Protein AF-A0A7T0C4V5-F1 (afdb_monomer)

Secondary structure (DSSP, 8-state):
-HHHHHHHHHTT---------------------TTTHHHHHHHHHHHHHHHHHHHHHHHHHHHHHHHHHHHHHHHHHHHHHHHHHHHHHHHHHHHHHHHHHHHHHHHHHHHTTTTHHHHTTS---HHHHHT--TT-----------------HHHHIIIII-TT--HHHHHHHHHHHHHSSS---HHHHHHHTTSS-HHHHHHHHHHHHHHHHH----

pLDDT: mean 73.67, std 18.31, range [37.22, 97.38]

Solvent-accessible surface area (backbone atoms only — not comparable to full-atom values): 13584 Å² total; per-residue (Å²): 116,79,67,57,63,54,56,64,54,55,75,75,60,80,79,91,72,90,88,90,86,83,89,80,79,86,80,79,86,79,84,86,71,88,78,63,53,64,62,51,50,55,54,49,50,52,52,50,52,60,53,47,65,71,50,50,62,65,51,55,54,52,50,56,58,49,54,59,54,51,53,56,52,52,51,52,53,52,51,52,51,52,51,52,52,50,52,50,53,53,51,51,50,53,52,58,48,49,59,54,49,54,58,51,50,54,52,49,47,60,70,71,42,62,68,60,66,66,59,65,80,71,66,69,54,78,68,64,69,73,73,58,66,93,79,69,83,81,70,76,74,72,74,74,68,81,77,74,79,76,86,48,63,69,59,41,33,44,74,73,70,37,84,85,45,52,71,67,59,51,52,52,38,52,54,52,38,70,74,40,82,76,67,62,59,68,65,58,48,33,37,75,70,70,70,43,55,72,68,53,50,52,51,32,52,52,49,50,53,52,50,67,71,62,72,64,82,131

Foldseek 3Di:
DVVVVVVVVVVPDDDDDDDDPDDDDDDDDDDDDPPCVVVVVVVVVVVVVVVVVVVCVVVVVVVVVVVVVVVVVVVVVVVVVVVVVVVVVVVVVVVVVVVVVVVVVVVVCVVVCPVVVVVVVPCPDPVVVVPDDPPCPPCPPPPPPPPQPQDDLLVLLCPP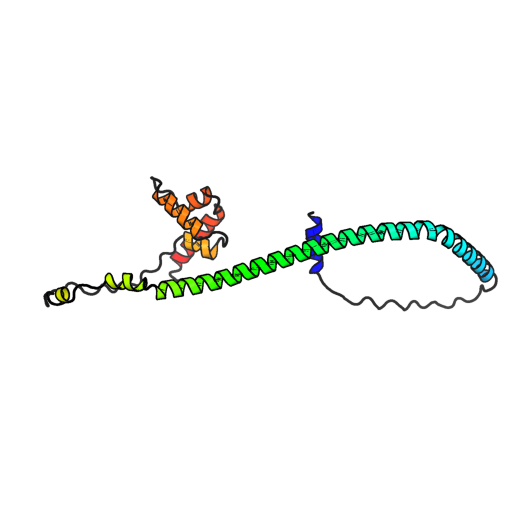QDVQQDPVLLVVLVVVQVPDPVRDDSLVSCVVVVNDDPVSSVVSVVVSVVVVVVPDGD

Mean predicted aligned error: 20.32 Å

Radius of gyration: 40.22 Å; Cα contacts (8 Å, |Δi|>4): 59; chains: 1; bounding box: 101×44×109 Å

Organism: NCBI:txid2705534

Sequence (218 aa):
MLRLAVIICSFFCFDLPSLATAAEYEMEDQGGLSGDFDKIAGSLSNWLIEKNEELEGPFAEAMKASDQKTRVFFGTIVGIFLALVLLFVVKLIVNLMGEATLLTRQKIYQWLGWDTARVKQHSVSPLQSAARDPNDKRQEKSVRKPNKKKFLVGEVLLTFVNPGIDRSHIDAALLRQQSETPRPLIGSLLIENGVAEPEEIEKSLKLQKKYRNSGKPF

Structure (mmCIF, N/CA/C/O backbone):
data_AF-A0A7T0C4V5-F1
#
_entry.id   AF-A0A7T0C4V5-F1
#
loop_
_atom_site.group_PDB
_atom_site.id
_atom_site.type_symbol
_atom_site.label_atom_id
_atom_site.label_alt_id
_atom_site.label_comp_id
_atom_site.label_asym_id
_atom_site.label_entity_id
_atom_site.label_seq_id
_atom_site.pdbx_PDB_ins_code
_atom_site.Cartn_x
_atom_site.Cartn_y
_atom_site.Cartn_z
_atom_site.occupancy
_atom_site.B_iso_or_equiv
_atom_site.auth_seq_id
_atom_site.auth_comp_id
_atom_site.auth_asym_id
_atom_site.auth_atom_id
_atom_site.pdbx_PDB_model_num
ATOM 1 N N . MET A 1 1 ? 10.953 -6.483 -23.697 1.00 47.53 1 MET A N 1
ATOM 2 C CA . MET A 1 1 ? 10.509 -5.555 -22.632 1.00 47.53 1 MET A CA 1
ATOM 3 C C . MET A 1 1 ? 11.210 -5.765 -21.286 1.00 47.53 1 MET A C 1
ATOM 5 O O . MET A 1 1 ? 11.511 -4.760 -20.664 1.00 47.53 1 MET A O 1
ATOM 9 N N . LEU A 1 2 ? 11.618 -6.980 -20.877 1.00 39.19 2 LEU A N 1
ATOM 10 C CA . LEU A 1 2 ? 12.477 -7.157 -19.680 1.00 39.19 2 LEU A CA 1
ATOM 11 C C . LEU A 1 2 ? 13.874 -6.497 -19.778 1.00 39.19 2 LEU A C 1
ATOM 13 O O . LEU A 1 2 ? 14.467 -6.159 -18.763 1.00 39.19 2 LEU A O 1
ATOM 17 N N . ARG A 1 3 ? 14.391 -6.250 -20.991 1.00 38.31 3 ARG A N 1
ATOM 18 C CA . ARG A 1 3 ? 15.668 -5.539 -21.199 1.00 38.31 3 ARG A CA 1
ATOM 19 C C . ARG A 1 3 ? 15.595 -4.025 -20.947 1.00 38.31 3 ARG A C 1
ATOM 21 O O . ARG A 1 3 ? 16.632 -3.413 -20.736 1.00 38.31 3 ARG A O 1
ATOM 28 N N . LEU A 1 4 ? 14.398 -3.424 -20.915 1.00 45.19 4 LEU A N 1
ATOM 29 C CA . LEU A 1 4 ? 14.254 -1.990 -20.620 1.00 45.19 4 LEU A CA 1
ATOM 30 C C . LEU A 1 4 ? 14.447 -1.695 -19.121 1.00 45.19 4 LEU A C 1
ATOM 32 O O . LEU A 1 4 ? 14.961 -0.641 -18.765 1.00 45.19 4 LEU A O 1
ATOM 36 N N . ALA A 1 5 ? 14.124 -2.664 -18.255 1.00 46.47 5 ALA A N 1
ATOM 37 C CA . ALA A 1 5 ? 14.413 -2.597 -16.823 1.00 46.47 5 ALA A CA 1
ATOM 38 C C . ALA A 1 5 ? 15.925 -2.666 -16.517 1.00 46.47 5 ALA A C 1
ATOM 40 O O . ALA A 1 5 ? 16.368 -2.111 -15.520 1.00 46.47 5 ALA A O 1
ATOM 41 N N . VAL A 1 6 ? 16.735 -3.265 -17.404 1.00 50.41 6 VAL A N 1
ATOM 42 C CA . VAL A 1 6 ? 18.206 -3.289 -17.276 1.00 50.41 6 VAL A CA 1
ATOM 43 C C . VAL A 1 6 ? 18.823 -1.932 -17.639 1.00 50.41 6 VAL A C 1
ATOM 45 O O . VAL A 1 6 ? 19.784 -1.524 -17.004 1.00 50.41 6 VAL A O 1
ATOM 48 N N . ILE A 1 7 ? 18.233 -1.190 -18.583 1.00 53.12 7 ILE A N 1
ATOM 49 C CA . ILE A 1 7 ? 18.738 0.126 -19.026 1.00 53.12 7 ILE A CA 1
ATOM 50 C C . ILE A 1 7 ? 18.472 1.225 -17.986 1.00 53.12 7 ILE A C 1
ATOM 52 O O . ILE A 1 7 ? 19.300 2.111 -17.793 1.00 53.12 7 ILE A O 1
ATOM 56 N N . ILE A 1 8 ? 17.348 1.158 -17.267 1.00 51.56 8 ILE A N 1
ATOM 57 C CA . ILE A 1 8 ? 17.069 2.091 -16.161 1.00 51.56 8 ILE A CA 1
ATOM 58 C C . ILE A 1 8 ? 17.983 1.789 -14.958 1.00 51.56 8 ILE A C 1
ATOM 60 O O . ILE A 1 8 ? 18.332 2.694 -14.206 1.00 51.56 8 ILE A O 1
ATOM 64 N N . CYS A 1 9 ? 18.458 0.545 -14.827 1.00 41.19 9 CYS A N 1
ATOM 65 C CA . CYS A 1 9 ? 19.433 0.159 -13.809 1.00 41.19 9 CYS A CA 1
ATOM 66 C C . CYS A 1 9 ? 20.864 0.651 -14.126 1.00 41.19 9 CYS A C 1
ATOM 68 O O . CYS A 1 9 ? 21.613 0.939 -13.197 1.00 41.19 9 CYS A O 1
ATOM 70 N N . SER A 1 10 ? 21.234 0.838 -15.403 1.00 44.06 10 SER A N 1
ATOM 71 C CA . SER A 1 10 ? 22.520 1.446 -15.806 1.00 44.06 10 SER A CA 1
ATOM 72 C C . SER A 1 10 ? 22.585 2.963 -15.609 1.00 44.06 10 SER A C 1
ATOM 74 O O . SER A 1 10 ? 23.674 3.525 -15.611 1.00 44.06 10 SER A O 1
ATOM 76 N N . PHE A 1 11 ? 21.449 3.637 -15.407 1.00 49.28 11 PHE A N 1
ATOM 77 C CA . PHE A 1 11 ? 21.416 5.070 -15.083 1.00 49.28 11 PHE A CA 1
ATOM 78 C C . PHE A 1 11 ? 21.877 5.379 -13.646 1.00 49.28 11 PHE A C 1
ATOM 80 O O . PHE A 1 11 ? 22.038 6.546 -13.300 1.00 49.28 11 PHE A O 1
ATOM 87 N N . PHE A 1 12 ? 22.095 4.352 -12.815 1.00 46.38 12 PHE A N 1
ATOM 88 C CA . PHE A 1 12 ? 22.426 4.483 -11.391 1.00 46.38 12 PHE A CA 1
ATOM 89 C C . PHE A 1 12 ? 23.736 3.793 -10.962 1.00 46.38 12 PHE A C 1
ATOM 91 O O . PHE A 1 12 ? 24.033 3.746 -9.770 1.00 46.38 12 PHE A O 1
ATOM 98 N N . CYS A 1 13 ? 24.554 3.312 -11.904 1.00 40.88 13 CYS A N 1
ATOM 99 C CA . CYS A 1 13 ? 25.897 2.797 -11.626 1.00 40.88 13 CYS A CA 1
ATOM 100 C C . CYS A 1 13 ? 26.923 3.631 -12.413 1.00 40.88 13 CYS A C 1
ATOM 102 O O . CYS A 1 13 ? 26.935 3.601 -13.634 1.00 40.88 13 CYS A O 1
ATOM 104 N N . PHE A 1 14 ? 27.643 4.540 -11.764 1.00 39.00 14 PHE A N 1
ATOM 105 C CA . PHE A 1 14 ? 28.903 4.278 -11.056 1.00 39.00 14 PHE A CA 1
ATOM 106 C C . PHE A 1 14 ? 30.101 4.642 -11.948 1.00 39.00 14 PHE A C 1
ATOM 108 O O . PHE A 1 14 ? 30.335 4.019 -12.977 1.00 39.00 14 PHE A O 1
ATOM 115 N N . ASP A 1 15 ? 30.826 5.660 -11.490 1.00 37.22 15 ASP A N 1
ATOM 116 C CA . ASP A 1 15 ? 32.235 5.947 -11.736 1.00 37.22 15 ASP A CA 1
ATOM 117 C C . ASP A 1 15 ? 32.708 6.219 -13.172 1.00 37.22 15 ASP A C 1
ATOM 119 O O . ASP A 1 15 ? 33.009 5.333 -13.966 1.00 37.22 15 ASP A O 1
ATOM 123 N N . LEU A 1 16 ? 32.956 7.509 -13.423 1.00 51.25 16 LEU A N 1
ATOM 124 C CA . LEU A 1 16 ? 34.197 7.911 -14.076 1.00 51.25 16 LEU A CA 1
ATOM 125 C C . LEU A 1 16 ? 35.370 7.571 -13.138 1.00 51.25 16 LEU A C 1
ATOM 127 O O . LEU A 1 16 ? 35.514 8.219 -12.099 1.00 51.25 16 LEU A O 1
ATOM 131 N N . PRO A 1 17 ? 36.297 6.706 -13.569 1.00 39.81 17 PRO A N 1
ATOM 132 C CA . PRO A 1 17 ? 37.698 6.940 -13.298 1.00 39.81 17 PRO A CA 1
ATOM 133 C C . PRO A 1 17 ? 38.456 7.031 -14.626 1.00 39.81 17 PRO A C 1
ATOM 135 O O . PRO A 1 17 ? 38.489 6.096 -15.418 1.00 39.81 17 PRO A O 1
ATOM 138 N N . SER A 1 18 ? 39.075 8.193 -14.845 1.00 51.03 18 SER A N 1
ATOM 139 C CA . SER A 1 18 ? 40.469 8.292 -15.290 1.00 51.03 18 SER A CA 1
ATOM 140 C C . SER A 1 18 ? 40.930 7.238 -16.313 1.00 51.03 18 SER A C 1
ATOM 142 O O . SER A 1 18 ? 41.580 6.258 -15.951 1.00 51.03 18 SER A O 1
ATOM 144 N N . LEU A 1 19 ? 40.690 7.485 -17.602 1.00 40.38 19 LEU A N 1
ATOM 145 C CA . LEU A 1 19 ? 41.405 6.804 -18.685 1.00 40.38 19 LEU A CA 1
ATOM 146 C C . LEU A 1 19 ? 41.917 7.842 -19.694 1.00 40.38 19 LEU A C 1
ATOM 148 O O . LEU A 1 19 ? 41.393 8.003 -20.791 1.00 40.38 19 LEU A O 1
ATOM 152 N N . ALA A 1 20 ? 42.926 8.599 -19.273 1.00 39.28 20 ALA A N 1
ATOM 153 C CA . ALA A 1 20 ? 43.730 9.454 -20.142 1.00 39.28 20 ALA A CA 1
ATOM 154 C C . ALA A 1 20 ? 45.196 9.401 -19.681 1.00 39.28 20 ALA A C 1
ATOM 156 O O . ALA A 1 20 ? 45.797 10.406 -19.324 1.00 39.28 20 ALA A O 1
ATOM 157 N N . THR A 1 21 ? 45.748 8.190 -19.652 1.00 49.31 21 THR A N 1
ATOM 158 C CA . THR A 1 21 ? 47.181 7.916 -19.475 1.00 49.31 21 THR A CA 1
ATOM 159 C C . THR A 1 21 ? 47.520 6.677 -20.297 1.00 49.31 21 THR A C 1
ATOM 161 O O . THR A 1 21 ? 47.555 5.563 -19.791 1.00 49.31 21 THR A O 1
ATOM 164 N N . ALA A 1 22 ? 47.680 6.875 -21.604 1.00 43.03 22 ALA A N 1
ATOM 165 C CA . ALA A 1 22 ? 48.337 5.939 -22.517 1.00 43.03 22 ALA A CA 1
ATOM 166 C C . ALA A 1 22 ? 48.686 6.686 -23.815 1.00 43.03 22 ALA A C 1
ATOM 168 O O . ALA A 1 22 ? 48.131 6.430 -24.878 1.00 43.03 22 ALA A O 1
ATOM 169 N N . ALA A 1 23 ? 49.564 7.678 -23.695 1.00 43.94 23 ALA A N 1
ATOM 170 C CA . ALA A 1 23 ? 50.234 8.313 -24.823 1.00 43.94 23 ALA A CA 1
ATOM 171 C C . ALA A 1 23 ? 51.724 8.410 -24.488 1.00 43.94 23 ALA A C 1
ATOM 173 O O . ALA A 1 23 ? 52.263 9.490 -24.307 1.00 43.94 23 ALA A O 1
ATOM 174 N N . GLU A 1 24 ? 52.356 7.253 -24.334 1.00 47.84 24 GLU A N 1
ATOM 175 C CA . GLU A 1 24 ? 53.808 7.103 -24.335 1.00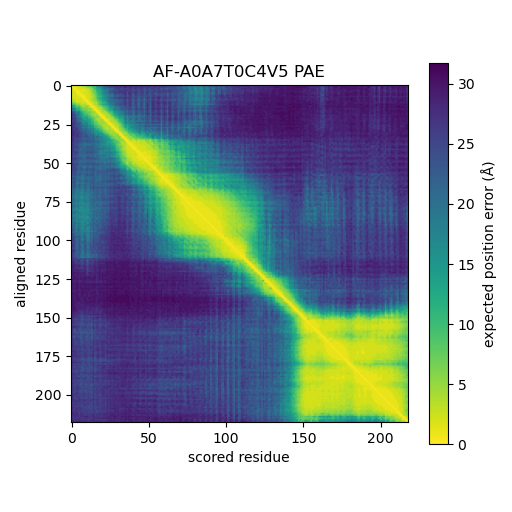 47.84 24 GLU A CA 1
ATOM 176 C C . GLU A 1 24 ? 54.078 5.701 -24.879 1.00 47.84 24 GLU A C 1
ATOM 178 O O . GLU A 1 24 ? 54.042 4.701 -24.168 1.00 47.84 24 GLU A O 1
ATOM 183 N N . TYR A 1 25 ? 54.216 5.625 -26.199 1.00 42.28 25 TYR A N 1
ATOM 184 C CA . TYR A 1 25 ? 54.902 4.516 -26.838 1.00 42.28 25 TYR A CA 1
ATOM 185 C C . TYR A 1 25 ? 56.058 5.150 -27.595 1.00 42.28 25 TYR A C 1
ATOM 187 O O . TYR A 1 25 ? 55.862 5.796 -28.626 1.00 42.28 25 TYR A O 1
ATOM 195 N N . GLU A 1 26 ? 57.241 5.052 -26.994 1.00 47.53 26 GLU A N 1
ATOM 196 C CA . GLU A 1 26 ? 58.509 5.384 -27.623 1.00 47.53 26 GLU A CA 1
ATOM 197 C C . GLU A 1 26 ? 58.631 4.567 -28.914 1.00 47.53 26 GLU A C 1
ATOM 199 O O . GLU A 1 26 ? 58.640 3.335 -28.895 1.00 47.53 26 GLU A O 1
ATOM 204 N N . MET A 1 27 ? 58.686 5.257 -30.053 1.00 46.72 27 MET A N 1
ATOM 205 C CA . MET A 1 27 ? 59.234 4.666 -31.265 1.00 46.72 27 MET A CA 1
ATOM 206 C C . MET A 1 27 ? 60.747 4.810 -31.192 1.00 46.72 27 MET A C 1
ATOM 208 O O . MET A 1 27 ? 61.287 5.896 -31.402 1.00 46.72 27 MET A O 1
ATOM 212 N N . GLU A 1 28 ? 61.410 3.700 -30.873 1.00 48.88 28 GLU A N 1
ATOM 213 C CA . GLU A 1 28 ? 62.837 3.540 -31.105 1.00 48.88 28 GLU A CA 1
ATOM 214 C C . GLU A 1 28 ? 63.132 3.651 -32.604 1.00 48.88 28 GLU A C 1
ATOM 216 O O . GLU A 1 28 ? 62.571 2.953 -33.453 1.00 48.88 28 GLU A O 1
ATOM 221 N N . ASP A 1 29 ? 64.040 4.573 -32.884 1.00 53.09 29 ASP A N 1
ATOM 222 C CA . ASP A 1 29 ? 64.615 4.912 -34.170 1.00 53.09 29 ASP A CA 1
ATOM 223 C C . ASP A 1 29 ? 65.456 3.732 -34.695 1.00 53.09 29 ASP A C 1
ATOM 225 O O . ASP A 1 29 ? 66.618 3.553 -34.324 1.00 53.09 29 ASP A O 1
ATOM 229 N N . GLN A 1 30 ? 64.869 2.885 -35.548 1.00 45.91 30 GLN A N 1
ATOM 230 C CA . GLN A 1 30 ? 65.639 1.977 -36.401 1.00 45.91 30 GLN A CA 1
ATOM 231 C C . GLN A 1 30 ? 65.768 2.583 -37.792 1.00 45.91 30 GLN A C 1
ATOM 233 O O . GLN A 1 30 ? 64.942 2.391 -38.686 1.00 45.91 30 GLN A O 1
ATOM 238 N N . GLY A 1 31 ? 66.853 3.337 -37.948 1.00 55.94 31 GLY A N 1
ATOM 239 C CA . GLY A 1 31 ? 67.307 3.846 -39.224 1.00 55.94 31 GLY A CA 1
ATOM 240 C C . GLY A 1 31 ? 67.633 2.734 -40.223 1.00 55.94 31 GLY A C 1
ATOM 241 O O . GLY A 1 31 ? 68.172 1.682 -39.882 1.00 55.94 31 GLY A O 1
ATOM 242 N N . GLY A 1 32 ? 67.379 3.046 -41.494 1.00 57.59 32 GLY A N 1
ATOM 243 C CA . GLY A 1 32 ? 68.088 2.425 -42.610 1.00 57.59 32 GLY A CA 1
ATOM 244 C C . GLY A 1 32 ? 67.254 1.554 -43.541 1.00 57.59 32 GLY A C 1
ATOM 245 O O . GLY A 1 32 ? 67.614 0.407 -43.751 1.00 57.59 32 GLY A O 1
ATOM 246 N N . LEU A 1 33 ? 66.208 2.104 -44.170 1.00 55.50 33 LEU A N 1
ATOM 247 C CA . LEU A 1 33 ? 65.647 1.578 -45.430 1.00 55.50 33 LEU A CA 1
ATOM 248 C C . LEU A 1 33 ? 64.885 2.685 -46.194 1.00 55.50 33 LEU A C 1
ATOM 250 O O . LEU A 1 33 ? 63.704 2.584 -46.500 1.00 55.50 33 LEU A O 1
ATOM 254 N N . SER A 1 34 ? 65.588 3.782 -46.494 1.00 55.59 34 SER A N 1
ATOM 255 C CA . SER A 1 34 ? 65.033 5.018 -47.088 1.00 55.59 34 SER A CA 1
ATOM 256 C C . SER A 1 34 ? 64.873 4.998 -48.623 1.00 55.59 34 SER A C 1
ATOM 258 O O . SER A 1 34 ? 64.591 6.033 -49.215 1.00 55.59 34 SER A O 1
ATOM 260 N N . GLY A 1 35 ? 65.101 3.870 -49.302 1.00 57.00 35 GLY A N 1
ATOM 261 C CA . GLY A 1 35 ? 65.134 3.841 -50.775 1.00 57.00 35 GLY A CA 1
ATOM 262 C C . GLY A 1 35 ? 63.827 3.414 -51.445 1.00 57.00 35 GLY A C 1
ATOM 263 O O . GLY A 1 35 ? 63.397 4.027 -52.419 1.00 57.00 35 GLY A O 1
ATOM 264 N N . ASP A 1 36 ? 63.190 2.366 -50.915 1.00 59.28 36 ASP A N 1
ATOM 265 C CA . ASP A 1 36 ? 62.070 1.692 -51.591 1.00 59.28 36 ASP A CA 1
ATOM 266 C C . ASP A 1 36 ? 60.704 1.946 -50.934 1.00 59.28 36 ASP A C 1
ATOM 268 O O . ASP A 1 36 ? 59.664 1.719 -51.559 1.00 59.28 36 ASP A O 1
ATOM 272 N N . PHE A 1 37 ? 60.680 2.484 -49.709 1.00 58.47 37 PHE A N 1
ATOM 273 C CA . PHE A 1 37 ? 59.435 2.801 -49.005 1.00 58.47 37 PHE A CA 1
ATOM 274 C C . PHE A 1 37 ? 58.640 3.925 -49.676 1.00 58.47 37 PHE A C 1
ATOM 276 O O . PHE A 1 37 ? 57.419 3.827 -49.730 1.00 58.47 37 PHE A O 1
ATOM 283 N N . ASP A 1 38 ? 59.290 4.927 -50.274 1.00 63.97 38 ASP A N 1
ATOM 284 C CA . ASP A 1 38 ? 58.585 6.053 -50.908 1.00 63.97 38 ASP A CA 1
ATOM 285 C C . ASP A 1 38 ? 57.781 5.627 -52.146 1.00 63.97 38 ASP A C 1
ATOM 287 O O . ASP A 1 38 ? 56.680 6.125 -52.391 1.00 63.97 38 ASP A O 1
ATOM 291 N N . LYS A 1 39 ? 58.276 4.640 -52.907 1.00 68.06 39 LYS A N 1
ATOM 292 C CA . LYS A 1 39 ? 57.537 4.080 -54.052 1.00 68.06 39 LYS A CA 1
ATOM 293 C C . LYS A 1 39 ? 56.358 3.220 -53.610 1.00 68.06 39 LYS A C 1
ATOM 295 O O . LYS A 1 39 ? 55.302 3.258 -54.242 1.00 68.06 39 LYS A O 1
ATOM 300 N N . ILE A 1 40 ? 56.520 2.463 -52.526 1.00 68.00 40 ILE A N 1
ATOM 301 C CA . ILE A 1 40 ? 55.447 1.636 -51.964 1.00 68.00 40 ILE A CA 1
ATOM 302 C C . ILE A 1 40 ? 54.383 2.524 -51.302 1.00 68.00 40 ILE A C 1
ATOM 304 O O . ILE A 1 40 ? 53.194 2.305 -51.524 1.00 68.00 40 ILE A O 1
ATOM 308 N N . ALA A 1 41 ? 54.788 3.572 -50.582 1.00 70.38 41 ALA A N 1
ATOM 309 C CA . ALA A 1 41 ? 53.896 4.537 -49.945 1.00 70.38 41 ALA A CA 1
ATOM 310 C C . ALA A 1 41 ? 53.071 5.331 -50.969 1.00 70.38 41 ALA A C 1
ATOM 312 O O . ALA A 1 41 ? 51.870 5.498 -50.773 1.00 70.38 41 ALA A O 1
ATOM 313 N N . GLY A 1 42 ? 53.675 5.752 -52.088 1.00 74.69 42 GLY A N 1
ATOM 314 C CA . GLY A 1 42 ? 52.953 6.430 -53.171 1.00 74.69 42 GLY A CA 1
ATOM 315 C C . GLY A 1 42 ? 51.970 5.524 -53.925 1.00 74.69 42 GLY A C 1
ATOM 316 O O . GLY A 1 42 ? 50.901 5.966 -54.339 1.00 74.69 42 GLY A O 1
ATOM 317 N N . SER A 1 43 ? 52.300 4.238 -54.087 1.00 77.06 43 SER A N 1
ATOM 318 C CA . SER A 1 43 ? 51.388 3.265 -54.705 1.00 77.06 43 SER A CA 1
ATOM 319 C C . SER A 1 43 ? 50.212 2.924 -53.779 1.00 77.06 43 SER A C 1
ATOM 321 O O . SER A 1 43 ? 49.063 2.870 -54.215 1.00 77.06 43 SER A O 1
ATOM 323 N N . LEU A 1 44 ? 50.480 2.773 -52.476 1.00 71.88 44 LEU A N 1
ATOM 324 C CA . LEU A 1 44 ? 49.451 2.544 -51.461 1.00 71.88 44 LEU A CA 1
ATOM 325 C C . LEU A 1 44 ? 48.536 3.752 -51.271 1.00 71.88 44 LEU A C 1
ATOM 327 O O . LEU A 1 44 ? 47.337 3.549 -51.119 1.00 71.88 44 LEU A O 1
ATOM 331 N N . SER A 1 45 ? 49.054 4.983 -51.301 1.00 75.81 45 SER A N 1
ATOM 332 C CA . SER A 1 45 ? 48.218 6.179 -51.155 1.00 75.81 45 SER A CA 1
ATOM 333 C C . SER A 1 45 ? 47.246 6.335 -52.323 1.00 75.81 45 SER A C 1
ATOM 335 O O . SER A 1 45 ? 46.065 6.571 -52.087 1.00 75.81 45 SER A O 1
ATOM 337 N N . ASN A 1 46 ? 47.693 6.109 -53.562 1.00 78.44 46 ASN A N 1
ATOM 338 C CA . ASN A 1 46 ? 46.818 6.157 -54.735 1.00 78.44 46 ASN A CA 1
ATOM 339 C C . ASN A 1 46 ? 45.764 5.042 -54.714 1.00 78.44 46 ASN A C 1
ATOM 341 O O . ASN A 1 46 ? 44.596 5.309 -54.982 1.00 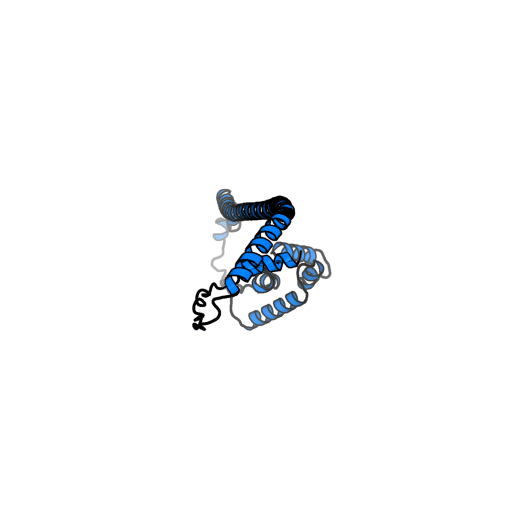78.44 46 ASN A O 1
ATOM 345 N N . TRP A 1 47 ? 46.143 3.824 -54.319 1.00 79.19 47 TRP A N 1
ATOM 346 C CA . TRP A 1 47 ? 45.194 2.718 -54.174 1.00 79.19 47 TRP A CA 1
ATOM 347 C C . TRP A 1 47 ? 44.179 2.953 -53.042 1.00 79.19 47 TRP A C 1
ATOM 349 O O . TRP A 1 47 ? 43.002 2.630 -53.192 1.00 79.19 47 TRP A O 1
ATOM 359 N N . LEU A 1 48 ? 44.599 3.557 -51.921 1.00 71.31 48 LEU A N 1
ATOM 360 C CA . LEU A 1 48 ? 43.694 3.939 -50.831 1.00 71.31 48 LEU A CA 1
ATOM 361 C C . LEU A 1 48 ? 42.728 5.057 -51.237 1.00 71.31 48 LEU A C 1
ATOM 363 O O . LEU A 1 48 ? 41.569 5.020 -50.832 1.00 71.31 48 LEU A O 1
ATOM 367 N N . ILE A 1 49 ? 43.184 6.037 -52.020 1.00 76.94 49 ILE A N 1
ATOM 368 C CA . ILE A 1 49 ? 42.330 7.121 -52.526 1.00 76.94 49 ILE A CA 1
ATOM 369 C C . ILE A 1 49 ? 41.288 6.555 -53.498 1.00 76.94 49 ILE A C 1
ATOM 371 O O . ILE A 1 49 ? 40.101 6.829 -53.337 1.00 76.94 49 ILE A O 1
ATOM 375 N N . GLU A 1 50 ? 41.707 5.692 -54.426 1.00 79.38 50 GLU A N 1
ATOM 376 C CA . GLU A 1 50 ? 40.810 5.031 -55.383 1.00 79.38 50 GLU A CA 1
ATOM 377 C C . GLU A 1 50 ? 39.769 4.146 -54.676 1.00 79.38 50 GLU A C 1
ATOM 379 O O . GLU A 1 50 ? 38.589 4.157 -55.024 1.00 79.38 50 GLU A O 1
ATOM 384 N N . LYS A 1 51 ? 40.169 3.421 -53.623 1.00 73.12 51 LYS A N 1
ATOM 385 C CA . LYS A 1 51 ? 39.234 2.599 -52.843 1.00 73.12 51 LYS A CA 1
ATOM 386 C C . LYS A 1 51 ? 38.303 3.409 -51.942 1.00 73.12 51 LYS A C 1
ATOM 388 O O . LYS A 1 51 ? 37.193 2.945 -51.684 1.00 73.12 51 LYS A O 1
ATOM 393 N N . ASN A 1 52 ? 38.705 4.597 -51.492 1.00 64.62 52 ASN A N 1
ATOM 394 C CA . ASN A 1 52 ? 37.833 5.471 -50.705 1.00 64.62 52 ASN A CA 1
ATOM 395 C C . ASN A 1 52 ? 36.678 6.042 -51.541 1.00 64.62 52 ASN A C 1
ATOM 397 O O . ASN A 1 52 ? 35.552 6.067 -51.048 1.00 64.62 52 ASN A O 1
ATOM 401 N N . GLU A 1 53 ? 36.896 6.411 -52.807 1.00 71.06 53 GLU A N 1
ATOM 402 C CA . GLU A 1 53 ? 35.812 6.926 -53.663 1.00 71.06 53 GLU A CA 1
ATOM 403 C C . GLU A 1 53 ? 34.731 5.869 -53.966 1.00 71.06 53 GLU A C 1
ATOM 405 O O . GLU A 1 53 ? 33.543 6.194 -53.995 1.00 71.06 53 GLU A O 1
ATOM 410 N N . GLU A 1 54 ? 35.097 4.587 -54.104 1.00 70.00 54 GLU A N 1
ATOM 411 C CA . GLU A 1 54 ? 34.121 3.494 -54.281 1.00 70.00 54 GLU A CA 1
ATOM 412 C C . GLU A 1 54 ? 33.295 3.200 -53.015 1.00 70.00 54 GLU A C 1
ATOM 414 O O . GLU A 1 54 ? 32.176 2.685 -53.103 1.00 70.00 54 GLU A O 1
ATOM 419 N N . LEU A 1 55 ? 33.821 3.520 -51.830 1.00 58.59 55 LEU A N 1
ATOM 420 C CA . LEU A 1 55 ? 33.179 3.229 -50.545 1.00 58.59 55 LEU A CA 1
ATOM 421 C C . LEU A 1 55 ? 32.306 4.379 -50.022 1.00 58.59 55 LEU A C 1
ATOM 423 O O . LEU A 1 55 ? 31.381 4.122 -49.247 1.00 58.59 55 LEU A O 1
ATOM 427 N N . GLU A 1 56 ? 32.527 5.624 -50.454 1.00 61.50 56 GLU A N 1
ATOM 428 C CA . GLU A 1 56 ? 31.769 6.783 -49.958 1.00 61.50 56 GLU A CA 1
ATOM 429 C C . GLU A 1 56 ? 30.300 6.809 -50.417 1.00 61.50 56 GLU A C 1
ATOM 431 O O . GLU A 1 56 ? 29.419 7.197 -49.644 1.00 61.50 56 GLU A O 1
ATOM 436 N N . GLY A 1 57 ? 29.999 6.327 -51.627 1.00 69.19 57 GLY A N 1
ATOM 437 C CA . GLY A 1 57 ? 28.636 6.288 -52.175 1.00 69.19 57 GLY A CA 1
ATOM 438 C C . GLY A 1 57 ? 27.632 5.487 -51.325 1.00 69.19 57 GLY A C 1
ATOM 439 O O . GLY A 1 57 ? 26.651 6.058 -50.834 1.00 69.19 57 GLY A O 1
ATOM 440 N N . PRO A 1 58 ? 27.857 4.179 -51.096 1.00 72.00 58 PRO A N 1
ATOM 441 C CA . PRO A 1 58 ? 26.919 3.346 -50.342 1.00 72.00 58 PRO A CA 1
ATOM 442 C C . PRO A 1 58 ? 26.900 3.670 -48.840 1.00 72.00 58 PRO A C 1
ATOM 444 O O . PRO A 1 58 ? 25.871 3.493 -48.183 1.00 72.00 58 PRO A O 1
ATOM 447 N N . PHE A 1 59 ? 28.003 4.178 -48.278 1.00 66.88 59 PHE A N 1
ATOM 448 C CA . PHE A 1 59 ? 28.073 4.511 -46.854 1.00 66.88 59 PHE A CA 1
ATOM 449 C C . PHE A 1 59 ? 27.305 5.797 -46.520 1.00 66.88 59 PHE A C 1
ATOM 451 O O . PHE A 1 59 ? 26.602 5.850 -45.508 1.00 66.88 59 PHE A O 1
ATOM 458 N N . ALA A 1 60 ? 27.357 6.811 -47.393 1.00 68.94 60 ALA A N 1
ATOM 459 C CA . ALA A 1 60 ? 26.592 8.047 -47.225 1.00 68.94 60 ALA A CA 1
ATOM 460 C C . ALA A 1 60 ? 25.073 7.810 -47.310 1.00 68.94 60 ALA A C 1
ATOM 462 O O . ALA A 1 60 ? 24.297 8.426 -46.571 1.00 68.94 60 ALA A O 1
ATOM 463 N N . GLU A 1 61 ? 24.635 6.892 -48.175 1.00 73.25 61 GLU A N 1
ATOM 464 C CA . GLU A 1 61 ? 23.221 6.529 -48.303 1.00 73.25 61 GLU A CA 1
ATOM 465 C C . GLU A 1 61 ? 22.734 5.698 -47.100 1.00 73.25 61 GLU A C 1
ATOM 467 O O . GLU A 1 61 ? 21.671 5.981 -46.534 1.00 73.25 61 GLU A O 1
ATOM 472 N N . ALA A 1 62 ? 23.559 4.767 -46.605 1.00 70.56 62 ALA A N 1
ATOM 473 C CA . ALA A 1 62 ? 23.286 4.018 -45.377 1.00 70.56 62 ALA A CA 1
ATOM 474 C C . ALA A 1 62 ? 23.236 4.920 -44.125 1.00 70.56 62 ALA A C 1
ATOM 476 O O . ALA A 1 62 ? 22.379 4.724 -43.255 1.00 70.56 62 ALA A O 1
ATOM 477 N N . MET A 1 63 ? 24.090 5.949 -44.041 1.00 70.31 63 MET A N 1
ATOM 478 C CA . MET A 1 63 ? 24.068 6.920 -42.938 1.00 70.31 63 MET A CA 1
ATOM 479 C C . MET A 1 63 ? 22.771 7.738 -42.907 1.00 70.31 63 MET A C 1
ATOM 481 O O . MET A 1 63 ? 22.199 7.935 -41.833 1.00 70.31 63 MET A O 1
ATOM 485 N N . LYS A 1 64 ? 22.256 8.168 -44.068 1.00 72.69 64 LYS A N 1
ATOM 486 C CA . LYS A 1 64 ? 20.987 8.916 -44.149 1.00 72.69 64 LYS A CA 1
ATOM 487 C C . LYS A 1 64 ? 19.785 8.062 -43.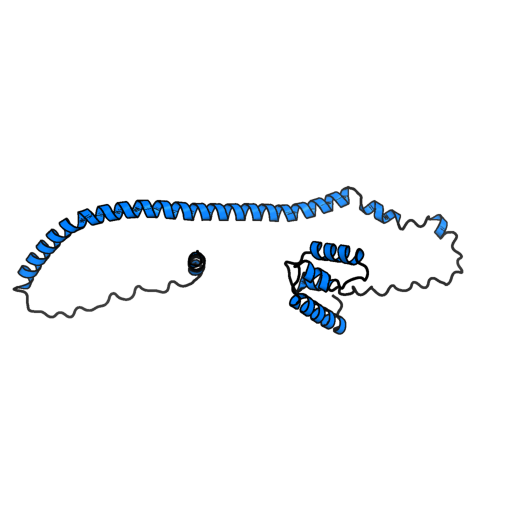738 1.00 72.69 64 LYS A C 1
ATOM 489 O O . LYS A 1 64 ? 18.913 8.546 -43.016 1.00 72.69 64 LYS A O 1
ATOM 494 N N . ALA A 1 65 ? 19.758 6.786 -44.132 1.00 71.75 65 ALA A N 1
ATOM 495 C CA . ALA A 1 65 ? 18.699 5.856 -43.734 1.00 71.75 65 ALA A CA 1
ATOM 496 C C . ALA A 1 65 ? 18.718 5.548 -42.221 1.00 71.75 65 ALA A C 1
ATOM 498 O O . ALA A 1 65 ? 17.666 5.388 -41.594 1.00 71.75 65 ALA A O 1
ATOM 499 N N . SER A 1 66 ? 19.910 5.508 -41.618 1.00 68.81 66 SER A N 1
ATOM 500 C CA . SER A 1 66 ? 20.102 5.344 -40.174 1.00 68.81 66 SER A CA 1
ATOM 501 C C . SER A 1 66 ? 19.576 6.544 -39.370 1.00 68.81 66 SER A C 1
ATOM 503 O O . SER A 1 66 ? 18.876 6.350 -38.371 1.00 68.81 66 SER A O 1
ATOM 505 N N . ASP A 1 67 ? 19.838 7.774 -39.827 1.00 75.50 67 ASP A N 1
ATOM 506 C CA . ASP A 1 67 ? 19.506 9.002 -39.086 1.00 75.50 67 ASP A CA 1
ATOM 507 C C . ASP A 1 67 ? 17.990 9.257 -38.967 1.00 75.50 67 ASP A C 1
ATOM 509 O O . ASP A 1 67 ? 17.490 9.760 -37.959 1.00 75.50 67 ASP A O 1
ATOM 513 N N . GLN A 1 68 ? 17.201 8.852 -39.964 1.00 77.19 68 GLN A N 1
ATOM 514 C CA . GLN A 1 68 ? 15.745 8.999 -39.882 1.00 77.19 68 GLN A CA 1
ATOM 515 C C . GLN A 1 68 ? 15.130 8.032 -38.861 1.00 77.19 68 GLN A C 1
ATOM 517 O O . GLN A 1 68 ? 14.199 8.390 -38.133 1.00 77.19 68 GLN A O 1
ATOM 522 N N . LYS A 1 69 ? 15.665 6.810 -38.770 1.00 76.62 69 LYS A N 1
ATOM 523 C CA . LYS A 1 69 ? 15.168 5.788 -37.846 1.00 76.62 69 LYS A CA 1
ATOM 524 C C . LYS A 1 69 ? 15.484 6.163 -36.398 1.00 76.62 69 LYS A C 1
ATOM 526 O O . LYS A 1 69 ? 14.595 6.081 -35.551 1.00 76.62 69 LYS A O 1
ATOM 531 N N . THR A 1 70 ? 16.696 6.636 -36.110 1.00 77.69 70 THR A N 1
ATOM 532 C CA . THR A 1 70 ? 17.093 7.079 -34.761 1.00 77.69 70 THR A CA 1
ATOM 533 C C . THR A 1 70 ? 16.232 8.237 -34.262 1.00 77.69 70 THR A C 1
ATOM 535 O O . THR A 1 70 ? 15.750 8.176 -33.131 1.00 77.69 70 THR A O 1
ATOM 538 N N . ARG A 1 71 ? 15.937 9.243 -35.097 1.00 81.81 71 ARG A N 1
ATOM 539 C CA . ARG A 1 71 ? 15.087 10.389 -34.713 1.00 81.81 71 ARG A CA 1
ATOM 540 C C . ARG A 1 71 ? 13.687 9.974 -34.252 1.00 81.81 71 ARG A C 1
ATOM 542 O O . ARG A 1 71 ? 13.207 10.486 -33.241 1.00 81.81 71 ARG A O 1
ATOM 549 N N . VAL A 1 72 ? 13.049 9.022 -34.939 1.00 84.81 72 VAL A N 1
ATOM 550 C CA . VAL A 1 72 ? 11.718 8.517 -34.547 1.00 84.81 72 VAL A CA 1
ATOM 55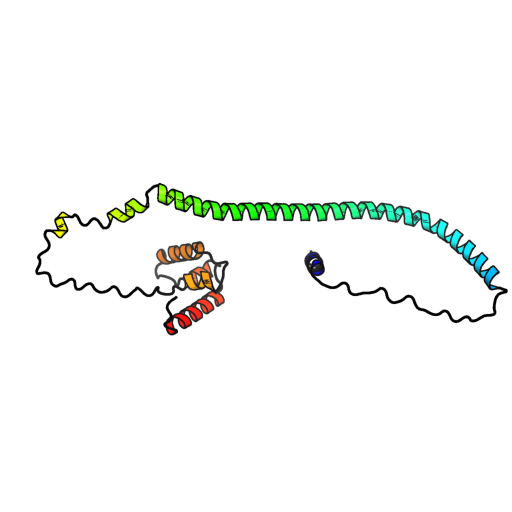1 C C . VAL A 1 72 ? 11.788 7.764 -33.215 1.00 84.81 72 VAL A C 1
ATOM 553 O O . VAL A 1 72 ? 10.954 7.993 -32.337 1.00 84.81 72 VAL A O 1
ATOM 556 N N . PHE A 1 73 ? 12.809 6.924 -33.014 1.00 82.81 73 PHE A N 1
ATOM 557 C CA . PHE A 1 73 ? 12.996 6.216 -31.743 1.00 82.81 73 PHE A CA 1
ATOM 558 C C . PHE A 1 73 ? 13.211 7.180 -30.571 1.00 82.81 73 PHE A C 1
ATOM 560 O O . PHE A 1 73 ? 12.507 7.072 -29.565 1.00 82.81 73 PHE A O 1
ATOM 567 N N . PHE A 1 74 ? 14.102 8.164 -30.705 1.00 84.31 74 PHE A N 1
ATOM 568 C CA . PHE A 1 74 ? 14.328 9.156 -29.651 1.00 84.31 74 PHE A CA 1
ATOM 569 C C . PHE A 1 74 ? 13.074 9.986 -29.361 1.00 84.31 74 PHE A C 1
ATOM 571 O O . PHE A 1 74 ? 12.745 10.186 -28.194 1.00 84.31 74 PHE A O 1
ATOM 578 N N . GLY A 1 75 ? 12.316 10.379 -30.390 1.00 88.81 75 GLY A N 1
ATOM 579 C CA . GLY A 1 75 ? 11.045 11.085 -30.215 1.00 88.81 75 GLY A CA 1
ATOM 580 C C . GLY A 1 75 ? 10.037 10.299 -29.371 1.00 88.81 75 GLY A C 1
ATOM 581 O O . GLY A 1 75 ? 9.438 10.854 -28.451 1.00 88.81 75 GLY A O 1
ATOM 582 N N . THR A 1 76 ? 9.895 8.990 -29.614 1.00 93.12 76 THR A N 1
ATOM 583 C CA . THR A 1 76 ? 8.986 8.144 -28.817 1.00 93.12 76 THR A CA 1
ATOM 584 C C . THR A 1 76 ? 9.442 7.981 -27.369 1.00 93.12 76 THR A C 1
ATOM 586 O O . THR A 1 76 ? 8.618 8.075 -26.462 1.00 93.12 76 THR A O 1
ATOM 589 N N . ILE A 1 77 ? 10.743 7.795 -27.128 1.00 91.56 77 ILE A N 1
ATOM 590 C CA . ILE A 1 77 ? 11.292 7.642 -25.774 1.00 91.56 77 ILE A CA 1
ATOM 591 C C . ILE A 1 77 ? 11.112 8.938 -24.977 1.00 91.56 77 ILE A C 1
ATOM 593 O O . ILE A 1 77 ? 10.625 8.897 -23.847 1.00 91.56 77 ILE A O 1
ATOM 597 N N . VAL A 1 78 ? 11.442 10.086 -25.577 1.00 93.50 78 VAL A N 1
ATOM 598 C CA . VAL A 1 78 ? 11.258 11.404 -24.953 1.00 93.50 78 VAL A CA 1
ATOM 599 C C . VAL A 1 78 ? 9.777 11.671 -24.685 1.00 93.50 78 VAL A C 1
ATOM 601 O O . VAL A 1 78 ? 9.433 12.125 -23.597 1.00 93.50 78 VAL A O 1
ATOM 604 N N . GLY A 1 79 ? 8.890 11.325 -25.623 1.00 95.12 79 GLY A N 1
ATOM 605 C CA . GLY A 1 79 ? 7.443 11.459 -25.444 1.00 95.12 79 GLY A CA 1
ATOM 606 C C . GLY A 1 79 ? 6.902 10.624 -24.279 1.00 95.12 79 GLY A C 1
ATOM 607 O O . GLY A 1 79 ? 6.157 11.140 -23.446 1.00 95.12 79 GLY A O 1
ATOM 608 N N . ILE A 1 80 ? 7.316 9.357 -24.171 1.00 95.31 80 ILE A N 1
ATOM 609 C CA . ILE A 1 80 ? 6.932 8.477 -23.055 1.00 95.31 80 ILE A CA 1
ATOM 610 C C . ILE A 1 80 ? 7.459 9.032 -21.729 1.00 95.31 80 ILE A C 1
ATOM 612 O O . ILE A 1 80 ? 6.718 9.087 -20.749 1.00 95.31 80 ILE A O 1
ATOM 616 N N . PHE A 1 81 ? 8.715 9.480 -21.693 1.00 93.56 81 PHE A N 1
ATOM 617 C CA . PHE A 1 81 ? 9.306 10.062 -20.492 1.00 93.56 81 PHE A CA 1
ATOM 618 C C . PHE A 1 81 ? 8.552 11.320 -20.037 1.00 93.56 81 PHE A C 1
ATOM 620 O O . PHE A 1 81 ? 8.192 11.430 -18.866 1.00 93.56 81 PHE A O 1
ATOM 627 N N . LEU A 1 82 ? 8.231 12.226 -20.965 1.00 96.88 82 LEU A N 1
ATOM 628 C CA . LEU A 1 82 ? 7.459 13.436 -20.676 1.00 96.88 82 LEU A CA 1
ATOM 629 C C . LEU A 1 82 ? 6.065 13.100 -20.116 1.00 96.88 82 LEU A C 1
ATOM 631 O O . LEU A 1 82 ? 5.621 13.720 -19.151 1.00 96.88 82 LEU A O 1
ATOM 635 N N . ALA A 1 83 ? 5.396 12.087 -20.675 1.00 95.38 83 ALA A N 1
ATOM 636 C CA . ALA A 1 83 ? 4.098 11.624 -20.187 1.00 95.38 83 ALA A CA 1
ATOM 637 C C . ALA A 1 83 ? 4.182 11.057 -18.759 1.00 95.38 83 ALA A C 1
ATOM 639 O O . ALA A 1 83 ? 3.329 11.359 -17.924 1.00 95.38 83 ALA A O 1
ATOM 640 N N . LEU A 1 84 ? 5.226 10.283 -18.446 1.00 95.44 84 LEU A N 1
ATOM 641 C CA . LEU A 1 84 ? 5.453 9.750 -17.098 1.00 95.44 84 LEU A CA 1
ATOM 642 C C . LEU A 1 84 ? 5.727 10.859 -16.077 1.00 95.44 84 LEU A C 1
ATOM 644 O O . LEU A 1 84 ? 5.170 10.829 -14.980 1.00 95.44 84 LEU A O 1
ATOM 648 N N . VAL A 1 85 ? 6.531 11.860 -16.446 1.00 95.75 85 VAL A N 1
ATOM 649 C CA . VAL A 1 85 ? 6.794 13.040 -15.607 1.00 95.75 85 VAL A CA 1
ATOM 650 C C . VAL A 1 85 ? 5.494 13.797 -15.336 1.00 95.75 85 VAL A C 1
ATOM 652 O O . VAL A 1 85 ? 5.214 14.155 -14.194 1.00 95.75 85 VAL A O 1
ATOM 655 N N . LEU A 1 86 ? 4.654 13.987 -16.356 1.00 97.38 86 LEU A N 1
ATOM 656 C CA . LEU A 1 86 ? 3.368 14.665 -16.207 1.00 97.38 86 LEU A CA 1
ATOM 657 C C . LEU A 1 86 ? 2.425 13.896 -15.271 1.00 97.38 86 LEU A C 1
ATOM 659 O O . LEU A 1 86 ? 1.839 14.493 -14.369 1.00 97.38 86 LEU A O 1
ATOM 663 N N . LEU A 1 87 ? 2.327 12.571 -15.414 1.00 96.31 87 LEU A N 1
ATOM 664 C CA . LEU A 1 87 ? 1.543 11.725 -14.506 1.00 96.31 87 LEU A CA 1
ATOM 665 C C . LEU A 1 87 ? 2.058 11.788 -13.064 1.00 96.31 87 LEU A C 1
ATOM 667 O O . LEU A 1 87 ? 1.259 11.827 -12.126 1.00 96.31 87 LEU A O 1
ATOM 671 N N . PHE A 1 88 ? 3.377 11.831 -12.878 1.00 96.12 88 PHE A N 1
ATOM 672 C CA . PHE A 1 88 ? 3.987 11.985 -11.562 1.00 96.12 88 PHE A CA 1
ATOM 673 C C . PHE A 1 88 ? 3.613 13.325 -10.920 1.00 96.12 88 PHE A C 1
ATOM 675 O O . PHE A 1 88 ? 3.183 13.34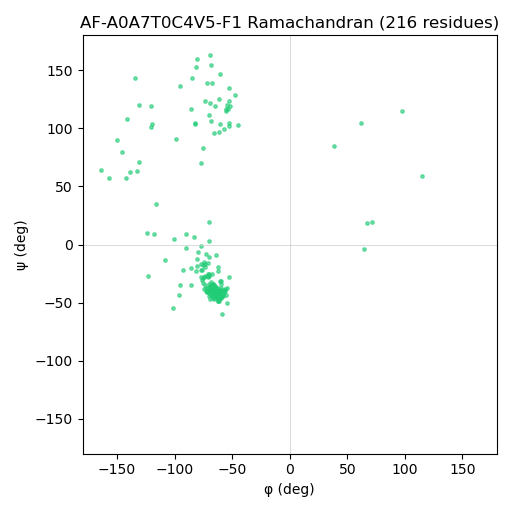8 -9.768 1.00 96.12 88 PHE A O 1
ATOM 682 N N . VAL A 1 89 ? 3.693 14.428 -11.672 1.00 96.38 89 VAL A N 1
ATOM 683 C CA . VAL A 1 89 ? 3.306 15.763 -11.190 1.00 96.38 89 VAL A CA 1
ATOM 684 C C . VAL A 1 89 ? 1.818 15.816 -10.841 1.00 96.38 89 VAL A C 1
ATOM 686 O O . VAL A 1 89 ? 1.463 16.306 -9.771 1.00 96.38 89 VAL A O 1
ATOM 689 N N . VAL A 1 90 ? 0.936 15.260 -11.678 1.00 96.62 90 VAL A N 1
ATOM 690 C CA . VAL A 1 90 ? -0.507 15.193 -11.383 1.00 96.62 90 VAL A CA 1
ATOM 691 C C . VAL A 1 90 ? -0.765 14.398 -10.103 1.00 96.62 90 VAL A C 1
ATOM 693 O O . VAL A 1 90 ? -1.499 14.857 -9.229 1.00 96.62 90 VAL A O 1
ATOM 696 N N . LYS A 1 91 ? -0.128 13.232 -9.950 1.00 93.75 91 LYS A N 1
ATOM 697 C CA . LYS A 1 91 ? -0.246 12.417 -8.736 1.00 93.75 91 LYS A CA 1
ATOM 698 C C . LYS A 1 91 ? 0.262 13.160 -7.499 1.00 93.75 91 LYS A C 1
ATOM 700 O O . LYS A 1 91 ? -0.384 13.093 -6.456 1.00 93.75 91 LYS A O 1
ATOM 705 N N . LEU A 1 92 ? 1.373 13.886 -7.620 1.00 94.00 92 LEU A N 1
ATOM 706 C CA . LEU A 1 92 ? 1.927 14.710 -6.547 1.00 94.00 92 LEU A CA 1
ATOM 707 C C . LEU A 1 92 ? 0.935 15.800 -6.116 1.00 94.00 92 LEU A C 1
ATOM 709 O O . LEU A 1 92 ? 0.683 15.950 -4.923 1.00 94.00 92 LEU A O 1
ATOM 713 N N . ILE A 1 93 ? 0.323 16.504 -7.075 1.00 96.06 93 ILE A N 1
ATOM 714 C CA . ILE A 1 93 ? -0.694 17.533 -6.810 1.00 96.06 93 ILE A CA 1
ATOM 715 C C . ILE A 1 93 ? -1.913 16.925 -6.111 1.00 96.06 93 ILE A C 1
ATOM 717 O O . ILE A 1 93 ? -2.358 17.463 -5.101 1.00 96.06 93 ILE A O 1
ATOM 721 N N . VAL A 1 94 ? -2.435 15.793 -6.593 1.00 93.88 94 VAL A N 1
ATOM 722 C CA . VAL A 1 94 ? -3.577 15.109 -5.959 1.00 93.88 94 VAL A CA 1
ATOM 723 C C . VAL A 1 94 ? -3.246 14.701 -4.523 1.00 93.88 94 VAL A C 1
ATOM 725 O O . VAL A 1 94 ? -4.080 14.877 -3.638 1.00 93.88 94 VAL A O 1
ATOM 728 N N . ASN A 1 95 ? -2.032 14.207 -4.271 1.00 91.31 95 ASN A N 1
ATOM 729 C CA . ASN A 1 95 ? -1.612 13.804 -2.931 1.00 91.31 95 ASN A CA 1
ATOM 730 C C . ASN A 1 95 ? -1.503 15.010 -1.977 1.00 91.31 95 ASN A C 1
ATOM 732 O O . ASN A 1 95 ? -2.042 14.974 -0.872 1.00 91.31 95 ASN A O 1
ATOM 736 N N . LEU A 1 96 ? -0.902 16.114 -2.441 1.00 91.06 96 LEU A N 1
ATOM 737 C CA . LEU A 1 96 ? -0.836 17.388 -1.710 1.00 91.06 96 LEU A CA 1
ATOM 738 C C . LEU A 1 96 ? -2.231 17.961 -1.420 1.00 91.06 96 LEU A C 1
ATOM 740 O O . LEU A 1 96 ? -2.506 18.421 -0.310 1.00 91.06 96 LEU A O 1
ATOM 744 N N . MET A 1 97 ? -3.135 17.916 -2.402 1.00 92.12 97 MET A N 1
ATOM 745 C CA . MET A 1 97 ? -4.515 18.361 -2.216 1.00 92.12 97 MET A CA 1
ATOM 746 C C . MET A 1 97 ? -5.272 17.467 -1.234 1.00 92.12 97 MET A C 1
ATOM 748 O O . MET A 1 97 ? -6.031 17.996 -0.426 1.00 92.12 97 MET A O 1
ATOM 752 N N . GLY A 1 98 ? -5.036 16.151 -1.254 1.00 89.88 98 GLY A N 1
ATOM 753 C CA . GLY A 1 98 ? -5.630 15.184 -0.331 1.00 89.88 98 GLY A CA 1
ATOM 754 C C . GLY A 1 98 ? -5.390 15.552 1.135 1.00 89.88 98 GLY A C 1
ATOM 755 O O . GLY A 1 98 ? -6.345 15.674 1.911 1.00 89.88 98 GLY A O 1
ATOM 756 N N . GLU A 1 99 ? -4.137 15.830 1.497 1.00 82.00 99 GLU A N 1
ATOM 757 C CA . GLU A 1 99 ? -3.768 16.254 2.854 1.00 82.00 99 GLU A CA 1
ATOM 758 C C . GLU A 1 99 ? -4.417 17.592 3.245 1.00 82.00 99 GLU A C 1
ATOM 760 O O . GLU A 1 99 ? -4.988 17.720 4.335 1.00 82.00 99 GLU A O 1
ATOM 765 N N . ALA A 1 100 ? -4.429 18.568 2.331 1.00 81.94 100 ALA A N 1
ATOM 766 C CA . ALA A 1 100 ? -5.076 19.859 2.560 1.00 81.94 100 ALA A CA 1
ATOM 767 C C . ALA A 1 100 ? -6.601 19.730 2.742 1.00 81.94 100 ALA A C 1
ATOM 769 O O . ALA A 1 100 ? -7.193 20.381 3.615 1.00 81.94 100 ALA A O 1
ATOM 770 N N . THR A 1 101 ? -7.261 18.859 1.970 1.00 81.94 101 THR A N 1
ATOM 771 C CA . THR A 1 101 ? -8.701 18.606 2.113 1.00 81.94 101 THR A CA 1
ATOM 772 C C . THR A 1 101 ? -9.060 17.974 3.451 1.00 81.94 101 THR A C 1
ATOM 774 O O . THR A 1 101 ? -10.083 18.353 4.021 1.00 81.94 101 THR A O 1
ATOM 777 N N . LEU A 1 102 ? -8.239 17.076 4.004 1.00 78.00 102 LEU A N 1
ATOM 778 C CA . LEU A 1 102 ? -8.522 16.456 5.305 1.00 78.00 102 LEU A CA 1
ATOM 779 C C . LEU A 1 102 ? -8.504 17.480 6.448 1.00 78.00 102 LEU A C 1
ATOM 781 O O . LEU A 1 102 ? -9.423 17.497 7.273 1.00 78.00 102 LEU A O 1
ATOM 785 N N . LEU A 1 103 ? -7.518 18.381 6.455 1.00 78.94 103 LEU A N 1
ATOM 786 C CA . LEU A 1 103 ? -7.422 19.458 7.446 1.00 78.94 103 LEU A CA 1
ATOM 787 C C . LEU A 1 103 ? -8.590 20.444 7.335 1.00 78.94 103 LEU A C 1
ATOM 789 O O . LEU A 1 103 ? -9.159 20.875 8.342 1.00 78.94 103 LEU A O 1
ATOM 793 N N . THR A 1 104 ? -8.991 20.764 6.105 1.00 79.50 104 THR A N 1
ATOM 794 C CA . THR A 1 104 ? -10.116 21.671 5.851 1.00 79.50 104 THR A CA 1
ATOM 795 C C . THR A 1 104 ? -11.434 21.039 6.299 1.00 79.50 104 THR A C 1
ATOM 797 O O . THR A 1 104 ? -12.246 21.697 6.950 1.00 79.50 104 THR A O 1
ATOM 800 N N . ARG A 1 105 ? -11.626 19.734 6.057 1.00 79.75 105 ARG A N 1
ATOM 801 C CA . ARG A 1 105 ? -12.827 19.001 6.478 1.00 79.75 105 ARG A CA 1
ATOM 802 C C . ARG A 1 105 ? -12.970 18.962 7.999 1.00 79.75 105 ARG A C 1
ATOM 804 O O . ARG A 1 105 ? -14.066 19.184 8.502 1.00 79.75 105 ARG A O 1
ATOM 811 N N . GLN A 1 106 ? -11.878 18.742 8.736 1.00 77.56 106 GLN A N 1
ATOM 812 C CA . GLN A 1 106 ? -11.905 18.774 10.204 1.00 77.56 106 GLN A CA 1
ATOM 813 C C . GLN A 1 106 ? -12.330 20.143 10.747 1.00 77.56 106 GLN A C 1
ATOM 815 O O . GLN A 1 106 ? -13.202 20.205 11.613 1.00 77.56 106 GLN A O 1
ATOM 820 N N . LYS A 1 107 ? -11.785 21.240 10.203 1.00 79.62 107 LYS A N 1
ATOM 821 C CA . LYS A 1 107 ? -12.188 22.596 10.608 1.00 79.62 107 LYS A CA 1
ATOM 822 C C . LYS A 1 107 ? -13.646 22.899 10.275 1.00 79.62 107 LYS A C 1
ATOM 824 O O . LYS A 1 107 ? -14.327 23.509 11.091 1.00 79.62 107 LYS A O 1
ATOM 829 N N . ILE A 1 108 ? -14.134 22.445 9.120 1.00 81.62 108 ILE A N 1
ATOM 830 C CA . ILE A 1 108 ? -15.542 22.594 8.726 1.00 81.62 108 ILE A CA 1
ATOM 831 C C . ILE A 1 108 ? -16.460 21.850 9.707 1.00 81.62 108 ILE A C 1
ATOM 833 O O . ILE A 1 108 ? -17.449 22.423 10.150 1.00 81.62 108 ILE A O 1
ATOM 837 N N . TYR A 1 109 ? -16.128 20.623 10.121 1.00 76.00 109 TYR A N 1
ATOM 838 C CA . TYR A 1 109 ? -16.931 19.890 11.113 1.00 76.00 109 TYR A CA 1
ATOM 839 C C . TYR A 1 109 ? -16.914 20.528 12.508 1.00 76.00 109 TYR A C 1
ATOM 841 O O . TYR A 1 109 ? -17.944 20.526 13.184 1.00 76.00 109 TYR A O 1
ATOM 849 N N . GLN A 1 110 ? -15.784 21.111 12.920 1.00 74.62 110 GLN A N 1
ATOM 850 C CA . GLN A 1 110 ? -15.714 21.908 14.150 1.00 74.62 110 GLN A CA 1
ATOM 851 C C . GLN A 1 110 ? -16.594 23.162 14.054 1.00 74.62 110 GLN A C 1
ATOM 853 O O . GLN A 1 110 ? -17.339 23.463 14.985 1.00 74.62 110 GLN A O 1
ATOM 858 N N . TRP A 1 111 ? -16.568 23.857 12.913 1.00 75.88 111 TRP A N 1
ATOM 859 C CA . TRP A 1 111 ? -17.389 25.046 12.665 1.00 75.88 111 TRP A CA 1
ATOM 860 C C . TRP A 1 111 ? -18.888 24.747 12.574 1.00 75.88 111 TRP A C 1
ATOM 862 O O . TRP A 1 111 ? -19.691 25.519 13.089 1.00 75.88 111 TRP A O 1
ATOM 872 N N . LEU A 1 112 ? -19.282 23.615 11.981 1.00 79.19 112 LEU A N 1
ATOM 873 C CA . LEU A 1 112 ? -20.684 23.182 11.916 1.00 79.19 112 LEU A CA 1
ATOM 874 C C . LEU A 1 112 ? -21.256 22.732 13.274 1.00 79.19 112 LEU A C 1
ATOM 876 O O . LEU A 1 112 ? -22.411 22.315 13.347 1.00 79.19 112 LEU A O 1
ATOM 880 N N . GLY A 1 113 ? -20.485 22.819 14.363 1.00 62.31 113 GLY A N 1
ATOM 881 C CA . GLY A 1 113 ? -21.006 22.632 15.714 1.00 62.31 113 GLY A CA 1
ATOM 882 C C . GLY A 1 113 ? -21.382 21.189 16.049 1.00 62.31 113 GLY A C 1
ATOM 883 O O . GLY A 1 113 ? -22.116 20.969 17.015 1.00 62.31 113 GLY A O 1
ATOM 884 N N . TRP A 1 114 ? -20.870 20.191 15.319 1.00 59.41 114 TRP A N 1
ATOM 885 C CA . TRP A 1 114 ? -21.118 18.775 15.632 1.00 59.41 114 TRP A CA 1
ATOM 886 C C . TRP A 1 114 ? -20.570 18.344 17.003 1.00 59.41 114 TRP A C 1
ATOM 888 O O . TRP A 1 114 ? -21.087 17.396 17.593 1.00 59.41 114 TRP A O 1
ATOM 898 N N . ASP A 1 115 ? -19.634 19.096 17.588 1.00 52.91 115 ASP A N 1
ATOM 899 C CA . ASP A 1 115 ? -19.181 18.872 18.967 1.00 52.91 115 ASP A CA 1
ATOM 900 C C . ASP A 1 115 ? -20.186 19.345 20.035 1.00 52.91 115 ASP A C 1
ATOM 902 O O . ASP A 1 115 ? -20.161 18.859 21.168 1.00 52.91 115 ASP A O 1
ATOM 906 N N . THR A 1 116 ? -21.160 20.197 19.691 1.00 54.06 116 THR A N 1
ATOM 907 C CA . THR A 1 116 ? -22.225 20.584 20.639 1.00 54.06 116 THR A CA 1
ATOM 908 C C . THR A 1 116 ? -23.250 19.468 20.865 1.00 54.06 116 THR A C 1
ATOM 910 O O . THR A 1 116 ? -23.905 19.430 21.909 1.00 54.06 116 THR A O 1
ATOM 913 N N . ALA A 1 117 ? -23.339 18.490 19.954 1.00 53.88 117 ALA A N 1
ATOM 914 C CA . ALA A 1 117 ? -24.187 17.313 20.140 1.00 53.88 117 ALA A CA 1
ATOM 915 C C . ALA A 1 117 ? -23.636 16.362 21.220 1.00 53.88 117 ALA A C 1
ATOM 917 O O . ALA A 1 117 ? -24.413 15.700 21.910 1.00 53.88 117 ALA A O 1
ATOM 918 N N . ARG A 1 118 ? -22.312 16.334 21.439 1.00 50.41 118 ARG A N 1
ATOM 919 C CA . ARG A 1 118 ? -21.686 15.488 22.470 1.00 50.41 118 ARG A CA 1
ATOM 920 C C . ARG A 1 118 ? -21.776 16.096 23.879 1.00 50.41 118 ARG A C 1
ATOM 922 O O . ARG A 1 118 ? -21.713 15.363 24.862 1.00 50.41 118 ARG A O 1
ATOM 929 N N . VAL A 1 119 ? -22.025 17.403 23.996 1.00 50.78 119 VAL A N 1
ATOM 930 C CA . VAL A 1 119 ? -22.225 18.085 25.292 1.00 50.78 119 VAL A CA 1
ATOM 931 C C . VAL A 1 119 ? -23.621 17.823 25.888 1.00 50.78 119 VAL A C 1
ATOM 933 O O . VAL A 1 119 ? -23.806 17.948 27.097 1.00 50.78 119 VAL A O 1
ATOM 936 N N . LYS A 1 120 ? -24.600 17.344 25.105 1.00 49.22 120 LYS A N 1
ATOM 937 C CA . LYS A 1 120 ? -25.949 17.029 25.623 1.00 49.22 120 LYS A CA 1
ATOM 938 C C . LYS A 1 120 ? -26.077 15.688 26.360 1.00 49.22 120 LYS A C 1
ATOM 940 O O . LYS A 1 120 ? -27.118 15.438 26.954 1.00 49.22 120 LYS A O 1
ATOM 945 N N . GLN A 1 121 ? -25.049 14.833 26.384 1.00 50.66 121 GLN A N 1
ATOM 946 C CA . GLN A 1 121 ? -25.114 13.554 27.119 1.00 50.66 121 GLN A CA 1
ATOM 947 C C . GLN A 1 121 ? -24.646 13.633 28.584 1.00 50.66 121 GLN A C 1
ATOM 949 O O . GLN A 1 121 ? -24.767 12.651 29.313 1.00 50.66 121 GLN A O 1
ATOM 954 N N . HIS A 1 122 ? -24.171 14.795 29.047 1.00 47.91 122 HIS A N 1
ATOM 955 C CA . HIS A 1 122 ? -23.813 15.014 30.456 1.00 47.91 122 HIS A CA 1
ATOM 956 C C . HIS A 1 122 ? -24.640 16.095 31.159 1.00 47.91 122 HIS A C 1
ATOM 958 O O . HIS A 1 122 ? -24.357 16.410 32.314 1.00 47.91 122 HIS A O 1
ATOM 964 N N . SER A 1 123 ? -25.703 16.615 30.538 1.00 49.50 123 SER A N 1
ATOM 965 C CA . SER A 1 123 ? -26.698 17.417 31.253 1.00 49.50 123 SER A CA 1
ATOM 966 C C . SER A 1 123 ? -27.619 16.497 32.057 1.00 49.50 123 SER A C 1
ATOM 968 O O . SER A 1 123 ? -28.792 16.311 31.736 1.00 49.50 123 SER A O 1
ATOM 970 N N . VAL A 1 124 ? -27.073 15.900 33.117 1.00 54.59 124 VAL A N 1
ATOM 971 C CA . VAL A 1 124 ? -27.883 15.563 34.289 1.00 54.59 124 VAL A CA 1
ATOM 972 C C . VAL A 1 124 ? -28.546 16.877 34.690 1.00 54.59 124 VAL A C 1
ATOM 974 O O . VAL A 1 124 ? -27.853 17.877 34.888 1.00 54.59 124 VAL A O 1
ATOM 977 N N . SER A 1 125 ? -29.876 16.921 34.683 1.00 52.75 125 SER A N 1
ATOM 978 C CA . SER A 1 125 ? -30.611 18.150 34.989 1.00 52.75 125 SER A CA 1
ATOM 979 C C . SER A 1 125 ? -30.116 18.716 36.329 1.00 52.75 125 SER A C 1
ATOM 981 O O . SER A 1 125 ? -30.011 17.941 37.281 1.00 52.75 125 SER A O 1
ATOM 983 N N . PRO A 1 126 ? -29.842 20.030 36.459 1.00 55.94 126 PRO A N 1
ATOM 984 C CA . PRO A 1 126 ? -29.358 20.627 37.712 1.00 55.94 126 PRO A CA 1
ATOM 985 C C . PRO A 1 126 ? -30.242 20.292 38.924 1.00 55.94 126 PRO A C 1
ATOM 987 O O . PRO A 1 126 ? -29.758 20.171 40.045 1.00 55.94 126 PRO A O 1
ATOM 990 N N . LEU A 1 127 ? -31.534 20.054 38.677 1.00 55.16 127 LEU A N 1
ATOM 991 C CA . LEU A 1 127 ? -32.529 19.665 39.674 1.00 55.16 127 LEU A CA 1
ATOM 992 C C . LEU A 1 127 ? -32.346 18.236 40.224 1.00 55.16 127 LEU A C 1
ATOM 994 O O . LEU A 1 127 ? -32.703 17.982 41.369 1.00 55.16 127 LEU A O 1
ATOM 998 N N . GLN A 1 128 ? -31.745 17.311 39.468 1.00 56.19 128 GLN A N 1
ATOM 999 C CA . GLN A 1 128 ? -31.465 15.945 39.942 1.00 56.19 128 GLN A CA 1
ATOM 1000 C C . GLN A 1 128 ? -30.268 15.880 40.900 1.00 56.19 128 GLN A C 1
ATOM 1002 O O . GLN A 1 128 ? -30.186 14.961 41.711 1.00 56.19 128 GLN A O 1
ATOM 1007 N N . SER A 1 129 ? -29.370 16.868 40.859 1.00 57.53 129 SER A N 1
ATOM 1008 C CA . SER A 1 129 ? -28.245 16.968 41.799 1.00 57.53 129 SER A CA 1
ATOM 1009 C C . SER A 1 129 ? -28.661 17.497 43.176 1.00 57.53 129 SER A C 1
ATOM 1011 O O . SER A 1 129 ? -27.968 17.229 44.152 1.00 57.53 129 SER A O 1
ATOM 1013 N N . ALA A 1 130 ? -29.789 18.212 43.272 1.00 59.78 130 ALA A N 1
ATOM 1014 C CA . ALA A 1 130 ? -30.291 18.779 44.527 1.00 59.78 130 ALA A CA 1
ATOM 1015 C C . ALA A 1 130 ? -31.151 17.799 45.349 1.00 59.78 130 ALA A C 1
ATOM 1017 O O . ALA A 1 130 ? -31.286 17.973 46.555 1.00 59.78 130 ALA A O 1
ATOM 1018 N N . ALA A 1 131 ? -31.703 16.755 44.722 1.00 61.88 131 ALA A N 1
ATOM 1019 C CA . ALA A 1 131 ? -32.519 15.737 45.393 1.00 61.88 131 ALA A CA 1
ATOM 1020 C C . ALA A 1 131 ? -31.700 14.542 45.925 1.00 61.88 131 ALA A C 1
ATOM 1022 O O . ALA A 1 131 ? -32.266 13.518 46.306 1.00 61.88 131 ALA A O 1
ATOM 1023 N N . ARG A 1 132 ? -30.364 14.631 45.905 1.00 56.16 132 ARG A N 1
ATOM 1024 C CA . ARG A 1 132 ? -29.480 13.530 46.292 1.00 56.16 132 ARG A CA 1
ATOM 1025 C C . ARG A 1 132 ? -29.249 13.547 47.802 1.00 56.16 132 ARG A C 1
ATOM 1027 O O . ARG A 1 132 ? -28.682 14.498 48.330 1.00 56.16 132 ARG A O 1
ATOM 1034 N N . ASP A 1 133 ? -29.704 12.487 48.465 1.00 67.44 133 ASP A N 1
ATOM 1035 C CA . ASP A 1 133 ? -29.560 12.260 49.905 1.00 67.44 133 ASP A CA 1
ATOM 1036 C C . ASP A 1 133 ? -28.078 12.382 50.334 1.00 67.44 133 ASP A C 1
ATOM 1038 O O . ASP A 1 133 ? -27.224 11.675 49.781 1.00 67.44 133 ASP A O 1
ATOM 1042 N N . PRO A 1 134 ? -27.738 13.264 51.295 1.00 64.31 134 PRO A N 1
ATOM 1043 C CA . PRO A 1 134 ? -26.367 13.441 51.773 1.00 64.31 134 PRO A CA 1
ATOM 1044 C C . PRO A 1 134 ? -25.781 12.197 52.464 1.00 64.31 134 PRO A C 1
ATOM 1046 O O . PRO A 1 134 ? -24.582 12.177 52.743 1.00 64.31 134 PRO A O 1
ATOM 1049 N N . ASN A 1 135 ? -26.580 11.158 52.735 1.00 64.00 135 ASN A N 1
ATOM 1050 C CA . ASN A 1 135 ? -26.140 9.943 53.422 1.00 64.00 135 ASN A CA 1
ATOM 1051 C C . ASN A 1 135 ? -25.853 8.746 52.493 1.00 64.00 135 ASN A C 1
ATOM 1053 O O . ASN A 1 135 ? -25.520 7.658 52.972 1.00 64.00 135 ASN A O 1
ATOM 1057 N N . ASP A 1 136 ? -25.929 8.921 51.169 1.00 60.09 136 ASP A N 1
ATOM 1058 C CA . ASP A 1 136 ? -25.609 7.860 50.208 1.00 60.09 136 ASP A CA 1
ATOM 1059 C C . ASP A 1 136 ? -24.083 7.655 50.087 1.00 60.09 136 ASP A C 1
ATOM 1061 O O . ASP A 1 136 ? -23.404 8.163 49.193 1.00 60.09 136 ASP A O 1
ATOM 1065 N N . LYS A 1 137 ? -23.517 6.881 51.023 1.00 55.91 137 LYS A N 1
ATOM 1066 C CA . LYS A 1 137 ? -22.095 6.483 51.086 1.00 55.91 137 LYS A CA 1
ATOM 1067 C C . LYS A 1 137 ? -21.673 5.493 49.987 1.00 55.91 137 LYS A C 1
ATOM 1069 O O . LYS A 1 137 ? -20.664 4.805 50.134 1.00 55.91 137 LYS A O 1
ATOM 1074 N N . ARG A 1 138 ? -22.421 5.377 48.885 1.00 53.25 138 ARG A N 1
ATOM 1075 C CA . ARG A 1 138 ? -22.239 4.311 47.889 1.00 53.25 138 ARG A CA 1
ATOM 1076 C C . ARG A 1 138 ? -21.810 4.786 46.507 1.00 53.25 138 ARG A C 1
ATOM 1078 O O . ARG A 1 138 ? -22.159 4.161 45.517 1.00 53.25 138 ARG A O 1
ATOM 1085 N N . GLN A 1 139 ? -21.000 5.835 46.412 1.00 50.91 139 GLN A N 1
ATOM 1086 C CA . GLN A 1 139 ? -20.181 6.071 45.217 1.00 50.91 139 GLN A CA 1
ATOM 1087 C C . GLN A 1 139 ? -18.786 6.536 45.617 1.00 50.91 139 GLN A C 1
ATOM 1089 O O . GLN A 1 139 ? -18.326 7.622 45.268 1.00 50.91 139 GLN A O 1
ATOM 1094 N N . GLU A 1 140 ? -18.084 5.655 46.328 1.00 51.72 140 GLU A N 1
ATOM 1095 C CA . GLU A 1 140 ? -16.637 5.585 46.207 1.00 51.72 140 GLU A CA 1
ATOM 1096 C C . GLU A 1 140 ? -16.349 5.450 44.709 1.00 51.72 140 GLU A C 1
ATOM 1098 O O . GLU A 1 140 ? -16.659 4.438 44.076 1.00 51.72 140 GLU A O 1
ATOM 1103 N N . LYS A 1 141 ? -15.902 6.561 44.114 1.00 54.12 141 LYS A N 1
ATOM 1104 C CA . LYS A 1 141 ? -15.417 6.641 42.744 1.00 54.12 141 LYS A CA 1
ATOM 1105 C C . LYS A 1 141 ? -14.494 5.450 42.557 1.00 54.12 141 LYS A C 1
ATOM 1107 O O . LYS A 1 141 ? -13.352 5.488 43.005 1.00 54.12 141 LYS A O 1
ATOM 1112 N N . SER A 1 142 ? -14.977 4.409 41.878 1.00 51.78 142 SER A N 1
ATOM 1113 C CA . SER A 1 142 ? -14.101 3.407 41.304 1.00 51.78 142 SER A CA 1
ATOM 1114 C C . SER A 1 142 ? -13.192 4.208 40.389 1.00 51.78 142 SER A C 1
ATOM 1116 O O . SER A 1 142 ? -13.622 4.659 39.322 1.00 51.78 142 SER A O 1
ATOM 1118 N N . VAL A 1 143 ? -11.987 4.508 40.863 1.00 53.81 143 VAL A N 1
ATOM 1119 C CA . VAL A 1 143 ? -10.922 5.099 40.073 1.00 53.81 143 VAL A CA 1
ATOM 1120 C C . VAL A 1 143 ? -10.822 4.171 38.877 1.00 53.81 143 VAL A C 1
ATOM 1122 O O . VAL A 1 143 ? -10.386 3.027 39.011 1.00 53.81 143 VAL A O 1
ATOM 1125 N N . ARG A 1 144 ? -11.389 4.600 37.742 1.00 52.28 144 ARG A N 1
ATOM 1126 C CA . ARG A 1 144 ? -11.401 3.824 36.508 1.00 52.28 144 ARG A CA 1
ATOM 1127 C C . ARG A 1 144 ? -9.934 3.659 36.162 1.00 52.28 144 ARG A C 1
ATOM 1129 O O . ARG A 1 144 ? -9.324 4.588 35.642 1.00 52.28 144 ARG A O 1
ATOM 1136 N N . LYS A 1 145 ? -9.355 2.512 36.536 1.00 59.03 145 LYS A N 1
ATOM 1137 C CA . LYS A 1 145 ? -8.001 2.139 36.135 1.00 59.03 145 LYS A CA 1
ATOM 1138 C C . LYS A 1 145 ? -7.938 2.392 34.628 1.00 59.03 145 LYS A C 1
ATOM 1140 O O . LYS A 1 145 ? -8.871 1.968 33.938 1.00 59.03 145 LYS A O 1
ATOM 1145 N N . PRO A 1 146 ? -6.933 3.129 34.128 1.00 55.00 146 PRO A N 1
ATOM 1146 C CA . PRO A 1 146 ? -6.857 3.465 32.716 1.00 55.00 146 PRO A CA 1
ATOM 1147 C C . PRO A 1 146 ? -6.999 2.168 31.924 1.00 55.00 146 PRO A C 1
ATOM 1149 O O . PRO A 1 146 ? -6.243 1.217 32.139 1.00 55.00 146 PRO A O 1
ATOM 1152 N N . ASN A 1 147 ? -8.046 2.093 31.097 1.00 57.59 147 ASN A N 1
ATOM 1153 C CA . ASN A 1 147 ? -8.331 0.916 30.290 1.00 57.59 147 ASN A CA 1
ATOM 1154 C C . ASN A 1 147 ? -7.118 0.710 29.385 1.00 57.59 147 ASN A C 1
ATOM 1156 O O . ASN A 1 147 ? -6.926 1.460 28.428 1.00 57.59 147 ASN A O 1
ATOM 1160 N N . LYS A 1 148 ? -6.271 -0.271 29.718 1.00 63.12 148 LYS A N 1
ATOM 1161 C CA . LYS A 1 148 ? -5.156 -0.672 28.862 1.00 63.12 148 LYS A CA 1
ATOM 1162 C C . LYS A 1 148 ? -5.768 -1.015 27.508 1.00 63.12 148 LYS A C 1
ATOM 1164 O O . LYS A 1 148 ? -6.597 -1.926 27.439 1.00 63.12 148 LYS A O 1
ATOM 1169 N N . LYS A 1 149 ? -5.434 -0.245 26.466 1.00 64.50 149 LYS A N 1
ATOM 1170 C CA . LYS A 1 149 ? -5.922 -0.495 25.106 1.00 64.50 149 LYS A CA 1
ATOM 1171 C C . LYS A 1 149 ? -5.587 -1.947 24.767 1.00 64.50 149 LYS A C 1
ATOM 1173 O O . LYS A 1 149 ? -4.425 -2.347 24.809 1.00 64.50 149 LYS A O 1
ATOM 1178 N N . LYS A 1 150 ? -6.618 -2.768 24.554 1.00 69.31 150 LYS A N 1
ATOM 1179 C CA . LYS A 1 150 ? -6.430 -4.169 24.172 1.00 69.31 150 LYS A CA 1
ATOM 1180 C C . LYS A 1 150 ? -5.866 -4.158 22.758 1.00 69.31 150 LYS A C 1
ATOM 1182 O O . LYS A 1 150 ? -6.502 -3.606 21.873 1.00 69.31 150 LYS A O 1
ATOM 1187 N N . PHE A 1 151 ? -4.692 -4.747 22.575 1.00 74.44 151 PHE A N 1
ATOM 1188 C CA . PHE A 1 151 ? -4.030 -4.809 21.275 1.00 74.44 151 PHE A CA 1
ATOM 1189 C C . PHE A 1 151 ? -4.834 -5.725 20.348 1.00 74.44 151 PHE A C 1
ATOM 1191 O O . PHE A 1 151 ? -4.866 -6.941 20.560 1.00 74.44 151 PHE A O 1
ATOM 1198 N N . LEU A 1 152 ? -5.554 -5.152 19.383 1.00 86.12 152 LEU A N 1
ATOM 1199 C CA . LEU A 1 152 ? -6.397 -5.898 18.448 1.00 86.12 152 LEU A CA 1
ATOM 1200 C C . LEU A 1 152 ? -5.556 -6.389 17.266 1.00 86.12 152 LEU A C 1
ATOM 1202 O O . LEU A 1 152 ? -4.682 -5.673 16.789 1.00 86.12 152 LEU A O 1
ATOM 1206 N N . VAL A 1 153 ? -5.843 -7.592 16.760 1.00 87.25 153 VAL A N 1
ATOM 1207 C CA . VAL A 1 153 ? -5.112 -8.182 15.617 1.00 87.25 153 VAL A CA 1
ATOM 1208 C C . VAL A 1 153 ? -5.153 -7.262 14.391 1.00 87.25 153 VAL A C 1
ATOM 1210 O O . VAL A 1 153 ? -4.137 -7.086 13.727 1.00 87.25 153 VAL A O 1
ATOM 1213 N N . GLY A 1 154 ? -6.294 -6.607 14.147 1.00 87.38 154 GLY A N 1
ATOM 1214 C CA . GLY A 1 154 ? -6.438 -5.648 13.049 1.00 87.38 154 GLY A CA 1
ATOM 1215 C C . GLY A 1 154 ? -5.472 -4.461 13.140 1.00 87.38 154 GLY A C 1
ATOM 1216 O O . GLY A 1 154 ? -4.900 -4.066 12.133 1.00 87.38 154 GLY A O 1
ATOM 1217 N N . GLU A 1 155 ? -5.211 -3.933 14.340 1.00 88.25 155 GLU A N 1
ATOM 1218 C CA . GLU A 1 155 ? -4.250 -2.831 14.518 1.00 88.25 155 GLU A CA 1
ATOM 1219 C C . GLU A 1 155 ? -2.806 -3.285 14.269 1.00 88.25 155 GLU A C 1
ATOM 1221 O O . GLU A 1 155 ? -2.008 -2.536 13.703 1.00 88.25 155 GLU A O 1
ATOM 1226 N N . VAL A 1 156 ? -2.477 -4.527 14.646 1.00 88.94 156 VAL A N 1
ATOM 1227 C CA . VAL A 1 156 ? -1.157 -5.120 14.384 1.00 88.94 156 VAL A CA 1
ATOM 1228 C C . VAL A 1 156 ? -0.913 -5.264 12.886 1.00 88.94 156 VAL A C 1
ATOM 1230 O O . VAL A 1 156 ? 0.171 -4.927 12.414 1.00 88.94 156 VAL A O 1
ATOM 1233 N N . LEU A 1 157 ? -1.914 -5.751 12.152 1.00 90.62 157 LEU A N 1
ATOM 1234 C CA . LEU A 1 157 ? -1.828 -5.926 10.704 1.00 90.62 157 LEU A CA 1
ATOM 1235 C C . LEU A 1 157 ? -1.613 -4.585 9.995 1.00 90.62 157 LEU A C 1
ATOM 1237 O O . LEU A 1 157 ? -0.655 -4.482 9.233 1.00 90.62 157 LEU A O 1
ATOM 1241 N N . LEU A 1 158 ? -2.413 -3.566 10.346 1.00 90.44 158 LEU A N 1
ATOM 1242 C CA . LEU A 1 158 ? -2.306 -2.200 9.809 1.00 90.44 158 LEU A CA 1
ATOM 1243 C C . LEU A 1 158 ? -0.923 -1.579 10.033 1.00 90.44 158 LEU A C 1
ATOM 1245 O O . LEU A 1 158 ? -0.413 -0.862 9.181 1.00 90.44 158 LEU A O 1
ATOM 1249 N N . THR A 1 159 ? -0.347 -1.794 11.217 1.00 87.12 159 THR A N 1
ATOM 1250 C CA . THR A 1 159 ? 0.821 -1.017 11.657 1.00 87.12 159 THR A CA 1
ATOM 1251 C C . THR A 1 159 ? 2.145 -1.714 11.355 1.00 87.12 159 THR A C 1
ATOM 1253 O O . THR A 1 159 ? 3.137 -1.041 11.092 1.00 87.12 159 THR A O 1
ATOM 1256 N N . PHE A 1 160 ? 2.198 -3.048 11.433 1.00 86.25 160 PHE A N 1
ATOM 1257 C CA . PHE A 1 160 ? 3.475 -3.771 11.487 1.00 86.25 160 PHE A CA 1
ATOM 1258 C C . PHE A 1 160 ? 3.682 -4.808 10.393 1.00 86.25 160 PHE A C 1
ATOM 1260 O O . PHE A 1 160 ? 4.832 -5.130 10.107 1.00 86.25 160 PHE A O 1
ATOM 1267 N N . VAL A 1 161 ? 2.614 -5.393 9.848 1.00 89.62 161 VAL A N 1
ATOM 1268 C CA . VAL A 1 161 ? 2.756 -6.566 8.974 1.00 89.62 161 VAL A CA 1
ATOM 1269 C C . VAL A 1 161 ? 2.647 -6.178 7.511 1.00 89.62 161 VAL A C 1
ATOM 1271 O O . VAL A 1 161 ? 3.567 -6.471 6.754 1.00 89.62 161 VAL A O 1
ATOM 1274 N N . ASN A 1 162 ? 1.561 -5.508 7.123 1.00 87.88 162 ASN A N 1
ATOM 1275 C CA . ASN A 1 162 ? 1.316 -5.189 5.725 1.00 87.88 162 ASN A CA 1
ATOM 1276 C C . ASN A 1 162 ? 0.708 -3.779 5.592 1.00 87.88 162 ASN A C 1
ATOM 1278 O O . ASN A 1 162 ? -0.461 -3.587 5.930 1.00 87.88 162 ASN A O 1
ATOM 1282 N N . PRO A 1 163 ? 1.476 -2.792 5.088 1.00 83.75 163 PRO A N 1
ATOM 1283 C CA . PRO A 1 163 ? 0.995 -1.422 4.907 1.00 83.75 163 PRO A CA 1
ATOM 1284 C C . PRO A 1 163 ? -0.036 -1.285 3.777 1.00 83.75 163 PRO A C 1
ATOM 1286 O O . PRO A 1 163 ? -0.642 -0.228 3.645 1.00 83.75 163 PRO A O 1
ATOM 1289 N N . GLY A 1 164 ? -0.233 -2.322 2.957 1.00 87.75 164 GLY A N 1
ATOM 1290 C CA . GLY A 1 164 ? -1.291 -2.377 1.948 1.00 87.75 16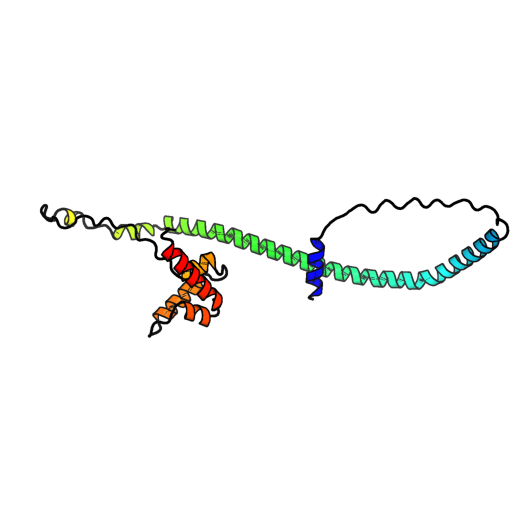4 GLY A CA 1
ATOM 1291 C C . GLY A 1 164 ? -2.663 -2.753 2.515 1.00 87.75 164 GLY A C 1
ATOM 1292 O O . GLY A 1 164 ? -3.672 -2.590 1.829 1.00 87.75 164 GLY A O 1
ATOM 1293 N N . ILE A 1 165 ? -2.736 -3.238 3.760 1.00 89.94 165 ILE A N 1
ATOM 1294 C CA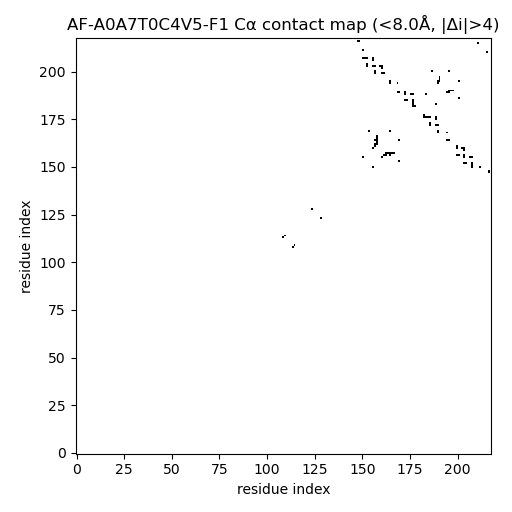 . ILE A 1 165 ? -4.013 -3.515 4.418 1.00 89.94 165 ILE A CA 1
ATOM 1295 C C . ILE A 1 165 ? -4.544 -2.213 5.002 1.00 89.94 165 ILE A C 1
ATOM 1297 O O . ILE A 1 165 ? -4.091 -1.767 6.048 1.00 89.94 165 ILE A O 1
ATOM 1301 N N . ASP A 1 166 ? -5.550 -1.637 4.350 1.00 93.00 166 ASP A N 1
ATOM 1302 C CA . ASP A 1 166 ? -6.268 -0.473 4.876 1.00 93.00 166 ASP A CA 1
ATOM 1303 C C . ASP A 1 166 ? -7.341 -0.822 5.917 1.00 93.00 166 ASP A C 1
ATOM 1305 O O . ASP A 1 166 ? -7.893 -1.926 5.971 1.00 93.00 166 ASP A O 1
ATOM 1309 N N . ARG A 1 167 ? -7.714 0.187 6.714 1.00 92.69 167 ARG A N 1
ATOM 1310 C CA . ARG A 1 167 ? -8.771 0.083 7.733 1.00 92.69 167 ARG A CA 1
ATOM 1311 C C . ARG A 1 167 ? -10.132 -0.298 7.144 1.00 92.69 167 ARG A C 1
ATOM 1313 O O . ARG A 1 167 ? -10.889 -1.014 7.792 1.00 92.69 167 ARG A O 1
ATOM 1320 N N . SER A 1 168 ? -10.401 0.110 5.904 1.00 94.06 168 SER A N 1
ATOM 1321 C CA . SER A 1 168 ? -11.601 -0.264 5.147 1.00 94.06 168 SER A CA 1
ATOM 1322 C C . SER A 1 168 ? -11.752 -1.779 4.996 1.00 94.06 168 SER A C 1
ATOM 1324 O O . SER A 1 168 ? -12.859 -2.297 5.134 1.00 94.06 168 SER A O 1
ATOM 1326 N N . HIS A 1 169 ? -10.655 -2.509 4.778 1.00 94.06 169 HIS A N 1
ATOM 1327 C CA . HIS A 1 169 ? -10.690 -3.965 4.646 1.00 94.06 169 HIS A CA 1
ATOM 1328 C C . HIS A 1 169 ? -11.014 -4.655 5.973 1.00 94.06 169 HIS A C 1
ATOM 1330 O O . HIS A 1 169 ? -11.749 -5.643 6.005 1.00 94.06 169 HIS A O 1
ATOM 1336 N N . ILE A 1 170 ? -10.504 -4.112 7.082 1.00 93.94 170 ILE A N 1
ATOM 1337 C CA . ILE A 1 170 ? -10.802 -4.616 8.426 1.00 93.94 170 ILE A CA 1
ATOM 1338 C C . ILE A 1 170 ? -12.264 -4.357 8.777 1.00 93.94 170 ILE A C 1
ATOM 1340 O O . ILE A 1 170 ? -12.933 -5.256 9.282 1.00 93.94 170 ILE A O 1
ATOM 1344 N N . ASP A 1 171 ? -12.777 -3.165 8.476 1.00 94.38 171 ASP A N 1
ATOM 1345 C CA . ASP A 1 171 ? -14.179 -2.827 8.718 1.00 94.38 171 ASP A CA 1
ATOM 1346 C C . ASP A 1 171 ? -15.113 -3.713 7.875 1.00 94.38 171 ASP A C 1
ATOM 1348 O O . ASP A 1 171 ? -16.099 -4.236 8.397 1.00 94.38 171 ASP A O 1
ATOM 1352 N N . ALA A 1 172 ? -14.767 -3.985 6.611 1.00 94.19 172 ALA A N 1
ATOM 1353 C CA . ALA A 1 172 ? -15.505 -4.917 5.758 1.00 94.19 172 ALA A CA 1
ATOM 1354 C C . ALA A 1 172 ? -15.511 -6.349 6.324 1.00 94.19 172 ALA A C 1
ATOM 1356 O O . ALA A 1 172 ? -16.561 -6.995 6.384 1.00 94.19 172 ALA A O 1
ATOM 1357 N N . ALA A 1 173 ? -14.363 -6.836 6.802 1.00 94.19 173 ALA A N 1
ATOM 1358 C CA . ALA A 1 173 ? -14.271 -8.144 7.443 1.00 94.19 173 ALA A CA 1
ATOM 1359 C C . ALA A 1 173 ? -15.072 -8.199 8.760 1.00 94.19 173 ALA A C 1
ATOM 1361 O O . ALA A 1 173 ? -15.732 -9.198 9.036 1.00 94.19 173 ALA A O 1
ATOM 1362 N N . LEU A 1 174 ? -15.082 -7.123 9.556 1.00 93.44 174 LEU A N 1
ATOM 1363 C CA . LEU A 1 174 ? -15.875 -7.029 10.787 1.00 93.44 174 LEU A CA 1
ATOM 1364 C C . LEU A 1 174 ? -17.381 -7.012 10.512 1.00 93.44 174 LEU A C 1
ATOM 1366 O O . LEU A 1 174 ? -18.136 -7.638 11.256 1.00 93.44 174 LEU A O 1
ATOM 1370 N N . LEU A 1 175 ? -17.821 -6.325 9.456 1.00 94.56 175 LEU A N 1
ATOM 1371 C CA . LEU A 1 175 ? -19.221 -6.333 9.027 1.00 94.56 175 LEU A CA 1
ATOM 1372 C C . LEU A 1 175 ? -19.659 -7.745 8.630 1.00 94.56 175 LEU A C 1
ATOM 1374 O O . LEU A 1 175 ? -20.680 -8.226 9.117 1.00 94.56 175 LEU A O 1
ATOM 1378 N N . ARG A 1 176 ? -18.840 -8.451 7.843 1.00 93.75 176 ARG A N 1
ATOM 1379 C CA . ARG A 1 176 ? -19.112 -9.842 7.453 1.00 93.75 176 ARG A CA 1
ATOM 1380 C C . ARG A 1 176 ? -19.124 -10.793 8.654 1.00 93.75 176 ARG A C 1
ATOM 1382 O O . ARG A 1 176 ? -20.020 -11.623 8.792 1.00 93.75 176 ARG A O 1
ATOM 1389 N N . GLN A 1 177 ? -18.201 -10.603 9.596 1.00 95.25 177 GLN A N 1
ATOM 1390 C CA . GLN A 1 177 ? -18.171 -11.343 10.859 1.00 95.25 177 GLN A CA 1
ATOM 1391 C C . GLN A 1 177 ? -19.441 -11.128 11.704 1.00 95.25 177 GLN A C 1
ATOM 1393 O O . GLN A 1 177 ? -19.823 -11.999 12.483 1.00 95.25 177 GLN A O 1
ATOM 1398 N N . GLN A 1 178 ? -20.072 -9.955 11.628 1.00 93.69 178 GLN A N 1
ATOM 1399 C CA . GLN A 1 178 ? -21.313 -9.672 12.354 1.00 93.69 178 GLN A CA 1
ATOM 1400 C C . GLN A 1 178 ? -22.536 -10.332 11.713 1.00 93.69 178 GLN A C 1
ATOM 1402 O O . GLN A 1 178 ? -23.462 -10.673 12.442 1.00 93.69 178 GLN A O 1
ATOM 1407 N N . SER A 1 179 ? -22.536 -10.516 10.391 1.00 93.56 179 SER A N 1
ATOM 1408 C CA . SER A 1 179 ? -23.648 -11.137 9.663 1.00 93.56 179 SER A CA 1
ATOM 1409 C C . SER A 1 179 ? -23.658 -12.667 9.707 1.00 93.56 179 SER A C 1
ATOM 1411 O O . SER A 1 179 ? -24.712 -13.266 9.517 1.00 93.56 179 SER A O 1
ATOM 1413 N N . GLU A 1 180 ? -22.515 -13.314 9.946 1.00 92.19 180 GLU A N 1
ATOM 1414 C CA . GLU A 1 180 ? -22.395 -14.776 9.905 1.00 92.19 180 GLU A CA 1
ATOM 1415 C C . GLU A 1 180 ? -22.553 -15.419 11.297 1.00 92.19 180 GLU A C 1
ATOM 1417 O O . GLU A 1 180 ? -22.007 -14.946 12.299 1.00 92.19 180 GLU A O 1
ATOM 1422 N N . THR A 1 181 ? -23.310 -16.521 11.366 1.00 91.50 181 THR A N 1
ATOM 1423 C CA . THR A 1 181 ? -23.481 -17.338 12.582 1.00 91.50 181 THR A CA 1
ATOM 1424 C C . THR A 1 181 ? -23.253 -18.818 12.237 1.00 91.50 181 THR A C 1
ATOM 1426 O O . THR A 1 181 ? -23.997 -19.343 11.410 1.00 91.50 181 THR A O 1
ATOM 1429 N N . PRO A 1 182 ? -22.268 -19.518 12.840 1.00 90.31 182 PRO A N 1
ATOM 1430 C CA . PRO A 1 182 ? -21.374 -19.081 13.916 1.00 90.31 182 PRO A CA 1
ATOM 1431 C C . PRO A 1 182 ? -20.385 -17.998 13.474 1.00 90.31 182 PRO A C 1
ATOM 1433 O O . PRO A 1 182 ? -20.041 -17.898 12.305 1.00 90.31 182 PRO A O 1
ATOM 1436 N N . ARG A 1 183 ? -19.928 -17.188 14.437 1.00 92.12 183 ARG A N 1
ATOM 1437 C CA . ARG A 1 183 ? -19.048 -16.048 14.172 1.00 92.12 183 ARG A CA 1
ATOM 1438 C C . ARG A 1 183 ? -17.651 -16.536 13.746 1.00 92.12 183 ARG A C 1
ATOM 1440 O O . ARG A 1 183 ? -16.935 -17.058 14.607 1.00 92.12 183 ARG A O 1
ATOM 1447 N N . PRO A 1 184 ? -17.228 -16.348 12.483 1.00 92.94 184 PRO A N 1
ATOM 1448 C CA . PRO A 1 184 ? -15.910 -16.782 12.025 1.00 92.94 184 PRO A CA 1
ATOM 1449 C C . PRO A 1 184 ? -14.791 -15.942 12.656 1.00 92.94 184 PRO A C 1
ATOM 1451 O O . PRO A 1 184 ? -15.017 -14.854 13.200 1.00 92.94 184 PRO A O 1
ATOM 1454 N N . LEU A 1 185 ? -13.554 -16.438 12.596 1.00 93.88 185 LEU A N 1
ATOM 1455 C CA . LEU A 1 185 ? -12.383 -15.690 13.050 1.00 93.88 185 LEU A CA 1
ATOM 1456 C C . LEU A 1 185 ? -12.078 -14.558 12.062 1.00 93.88 185 LEU A C 1
ATOM 1458 O O . LEU A 1 185 ? -12.101 -14.748 10.852 1.00 93.88 185 LEU A O 1
ATOM 1462 N N . ILE A 1 186 ? -11.724 -13.374 12.566 1.00 93.56 186 ILE A N 1
ATOM 1463 C CA . ILE A 1 186 ? -11.431 -12.230 11.685 1.00 93.56 186 ILE A CA 1
ATOM 1464 C C . ILE A 1 186 ? -10.263 -12.521 10.727 1.00 93.56 186 ILE A C 1
ATOM 1466 O O . ILE A 1 186 ? -10.282 -12.096 9.580 1.00 93.56 186 ILE A O 1
ATOM 1470 N N . GLY A 1 187 ? -9.272 -13.297 11.186 1.00 94.12 187 GLY A N 1
ATOM 1471 C CA . GLY A 1 187 ? -8.127 -13.694 10.370 1.00 94.12 187 GLY A CA 1
ATOM 1472 C C . GLY A 1 187 ? -8.513 -14.584 9.188 1.00 94.12 187 GLY A C 1
ATOM 1473 O O . GLY A 1 187 ? -7.963 -14.396 8.112 1.00 94.12 187 GLY A O 1
ATOM 1474 N N . SER A 1 188 ? -9.482 -15.497 9.348 1.00 94.94 188 SER A N 1
ATOM 1475 C CA . SER A 1 188 ? -9.929 -16.343 8.234 1.00 94.94 188 SER A CA 1
ATOM 1476 C C . SER A 1 188 ? -10.696 -15.533 7.195 1.00 94.94 188 SER A C 1
ATOM 1478 O O . SER A 1 188 ? -10.445 -15.692 6.009 1.00 94.94 188 SER A O 1
ATOM 1480 N N . LEU A 1 189 ? -11.536 -14.586 7.626 1.00 95.31 189 LEU A N 1
ATOM 1481 C CA . LEU A 1 189 ? -12.242 -13.685 6.709 1.00 95.31 189 LEU A CA 1
ATOM 1482 C C . LEU A 1 189 ? -11.293 -12.792 5.898 1.00 95.31 189 LEU A C 1
ATOM 1484 O O . LEU A 1 189 ? -11.546 -12.530 4.726 1.00 95.31 189 LEU A O 1
ATOM 1488 N N . LEU A 1 190 ? -10.198 -12.322 6.501 1.00 94.38 190 LEU A N 1
ATOM 1489 C CA . LEU A 1 190 ? -9.191 -11.531 5.784 1.00 94.38 190 LEU A CA 1
ATOM 1490 C C . LEU A 1 190 ? -8.452 -12.360 4.723 1.00 94.38 190 LEU A C 1
ATOM 1492 O O . LEU A 1 190 ? -8.158 -11.832 3.651 1.00 94.38 190 LEU A O 1
ATOM 1496 N N . ILE A 1 191 ? -8.210 -13.646 4.998 1.00 95.81 191 ILE A N 1
ATOM 1497 C CA . ILE A 1 191 ? -7.627 -14.590 4.034 1.00 95.81 191 ILE A CA 1
ATOM 1498 C C . ILE A 1 191 ? -8.624 -14.896 2.911 1.00 95.81 191 ILE A C 1
ATOM 1500 O O . ILE A 1 191 ? -8.270 -14.817 1.740 1.00 95.81 191 ILE A O 1
ATOM 1504 N N . GLU A 1 192 ? -9.885 -15.185 3.245 1.00 94.56 192 GLU A N 1
ATOM 1505 C CA . GLU A 1 192 ? -10.944 -15.451 2.260 1.00 94.56 192 GLU A CA 1
ATOM 1506 C C . GLU A 1 192 ? -11.175 -14.275 1.309 1.00 94.56 192 GLU A C 1
ATOM 1508 O O . GLU A 1 192 ? -11.415 -14.474 0.121 1.00 94.56 192 GLU A O 1
ATOM 1513 N N . ASN A 1 193 ? -11.087 -13.045 1.818 1.00 93.19 193 ASN A N 1
ATOM 1514 C CA . ASN A 1 193 ? -11.233 -11.839 1.009 1.00 93.19 193 ASN A CA 1
ATOM 1515 C C . ASN A 1 193 ? -9.976 -11.519 0.169 1.00 93.19 193 ASN A C 1
ATOM 1517 O O . ASN A 1 193 ? -9.974 -10.515 -0.538 1.00 93.19 193 ASN A O 1
ATOM 1521 N N . GLY A 1 194 ? -8.907 -12.321 0.263 1.00 94.88 194 GLY A N 1
ATOM 1522 C CA . GLY A 1 194 ? -7.644 -12.098 -0.450 1.00 94.8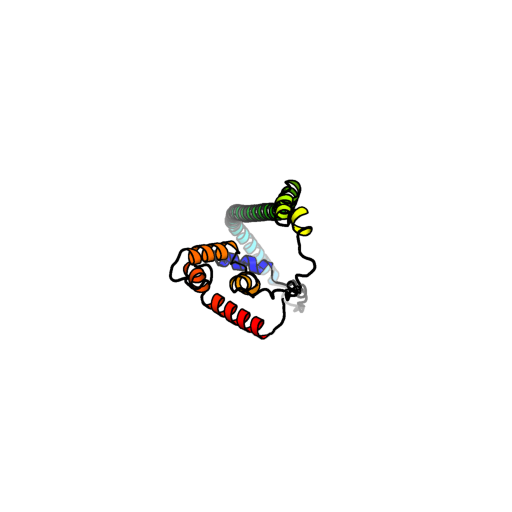8 194 GLY A CA 1
ATOM 1523 C C . GLY A 1 194 ? -6.874 -10.860 0.017 1.00 94.88 194 GLY A C 1
ATOM 1524 O O . GLY A 1 194 ? -6.032 -10.352 -0.716 1.00 94.88 194 GLY A O 1
ATOM 1525 N N . VAL A 1 195 ? -7.185 -10.349 1.212 1.00 94.88 195 VAL A N 1
ATOM 1526 C CA . VAL A 1 195 ? -6.577 -9.126 1.763 1.00 94.88 195 VAL A CA 1
ATOM 1527 C C . VAL A 1 195 ? -5.273 -9.436 2.491 1.00 94.88 195 VAL A C 1
ATOM 1529 O O . VAL A 1 195 ? -4.365 -8.611 2.488 1.00 94.88 195 VAL A O 1
ATOM 1532 N N . ALA A 1 196 ? -5.195 -10.595 3.145 1.00 94.44 196 ALA A N 1
ATOM 1533 C CA . ALA A 1 196 ? -4.031 -11.007 3.919 1.00 94.44 196 ALA A CA 1
ATOM 1534 C C . ALA A 1 196 ? -3.658 -12.457 3.614 1.00 94.44 196 ALA A C 1
ATOM 1536 O O . ALA A 1 196 ? -4.531 -13.315 3.469 1.00 94.44 196 ALA A O 1
ATOM 1537 N N . GLU A 1 197 ? -2.364 -12.752 3.592 1.00 96.12 197 GLU A N 1
ATOM 1538 C CA . GLU A 1 197 ? -1.882 -14.125 3.471 1.00 96.12 197 GLU A CA 1
ATOM 1539 C C . GLU A 1 197 ? -1.901 -14.849 4.833 1.00 96.12 197 GLU A C 1
ATOM 1541 O O . GLU A 1 197 ? -1.750 -14.220 5.889 1.00 96.12 197 GLU A O 1
ATOM 1546 N N . PRO A 1 198 ? -2.030 -16.191 4.861 1.00 96.19 198 PRO A N 1
ATOM 1547 C CA . PRO A 1 198 ? -2.007 -16.960 6.108 1.00 96.19 198 PRO A CA 1
ATOM 1548 C C . PRO A 1 198 ? -0.757 -16.699 6.964 1.00 96.19 198 PRO A C 1
ATOM 1550 O O . PRO A 1 198 ? -0.847 -16.606 8.192 1.00 96.19 198 PRO A O 1
ATOM 1553 N N . GLU A 1 199 ? 0.400 -16.517 6.321 1.00 96.31 199 GLU A N 1
ATOM 1554 C CA . GLU A 1 199 ? 1.667 -16.222 6.996 1.00 96.31 199 GLU A CA 1
ATOM 1555 C C . GLU A 1 199 ? 1.653 -14.865 7.714 1.00 96.31 199 GLU A C 1
ATOM 1557 O O . GLU A 1 199 ? 2.233 -14.711 8.793 1.00 96.31 199 GLU A O 1
ATOM 1562 N N . GLU A 1 200 ? 0.986 -13.867 7.136 1.00 93.94 200 GLU A N 1
ATOM 1563 C CA . GLU A 1 200 ? 0.856 -12.524 7.706 1.00 93.94 200 GLU A CA 1
ATOM 1564 C C . GLU A 1 200 ? -0.025 -12.542 8.953 1.00 93.94 200 GLU A C 1
ATOM 1566 O O . GLU A 1 200 ? 0.319 -11.950 9.986 1.00 93.94 200 GLU A O 1
ATOM 1571 N N . ILE A 1 201 ? -1.127 -13.294 8.898 1.00 95.12 201 ILE A N 1
ATOM 1572 C CA . ILE A 1 201 ? -2.001 -13.508 10.049 1.00 95.12 201 ILE A CA 1
ATOM 1573 C C . ILE A 1 201 ? -1.226 -14.201 11.176 1.00 95.12 201 ILE A C 1
ATOM 1575 O O . ILE A 1 201 ? -1.275 -13.740 12.321 1.00 95.12 201 ILE A O 1
ATOM 1579 N N . GLU A 1 202 ? -0.439 -15.237 10.883 1.00 95.00 202 GLU A N 1
ATOM 1580 C CA . GLU A 1 202 ? 0.370 -15.920 11.898 1.00 95.00 202 GLU A CA 1
ATOM 1581 C C . GLU A 1 202 ? 1.428 -14.992 12.526 1.00 95.00 202 GLU A C 1
ATOM 1583 O O . GLU A 1 202 ? 1.584 -14.956 13.754 1.00 95.00 202 GLU A O 1
ATOM 1588 N N . LYS A 1 203 ? 2.122 -14.183 11.711 1.00 94.00 203 LYS A N 1
ATOM 1589 C CA . LYS A 1 203 ? 3.078 -13.164 12.184 1.00 94.00 203 LYS A CA 1
ATOM 1590 C C . LYS A 1 203 ? 2.398 -12.150 13.107 1.00 94.00 203 LYS A C 1
ATOM 1592 O O . LYS A 1 203 ? 2.922 -11.858 14.186 1.00 94.00 203 LYS A O 1
ATOM 1597 N N . SER A 1 204 ? 1.209 -11.667 12.743 1.00 93.19 204 SER A N 1
ATOM 1598 C CA . SER A 1 204 ? 0.446 -10.714 13.560 1.00 93.19 204 SER A CA 1
ATOM 1599 C C . SER A 1 204 ? 0.056 -11.294 14.929 1.00 93.19 204 SER A C 1
ATOM 1601 O O . SER A 1 204 ? 0.203 -10.626 15.956 1.00 93.19 204 SER A O 1
ATOM 1603 N N . LEU A 1 205 ? -0.342 -12.569 14.981 1.00 92.94 205 LEU A N 1
ATOM 1604 C CA . LEU A 1 205 ? -0.683 -13.268 16.222 1.00 92.94 205 LEU A CA 1
ATOM 1605 C C . LEU A 1 205 ? 0.549 -13.491 17.109 1.00 92.94 205 LEU A C 1
ATOM 1607 O O . LEU A 1 205 ? 0.482 -13.300 18.329 1.00 92.94 205 LEU A O 1
ATOM 1611 N N . LYS A 1 206 ? 1.700 -13.836 16.513 1.00 93.56 206 LYS A N 1
ATOM 1612 C CA . LYS A 1 206 ? 2.986 -13.939 17.228 1.00 93.56 206 LYS A CA 1
ATOM 1613 C C . LYS A 1 206 ? 3.375 -12.601 17.859 1.00 93.56 206 LYS A C 1
ATOM 1615 O O . LYS A 1 206 ? 3.738 -12.569 19.039 1.00 93.56 206 LYS A O 1
ATOM 1620 N N . LEU A 1 207 ? 3.243 -11.499 17.119 1.00 90.81 207 LEU A N 1
ATOM 1621 C CA . LEU A 1 207 ? 3.488 -10.150 17.635 1.00 90.81 207 LEU A CA 1
ATOM 1622 C C . LEU A 1 207 ? 2.519 -9.803 18.768 1.00 90.81 207 LEU A C 1
ATOM 1624 O O . LEU A 1 207 ? 2.963 -9.417 19.849 1.00 90.81 207 LEU A O 1
ATOM 1628 N N . GLN A 1 208 ? 1.217 -10.027 18.586 1.00 89.56 208 GLN A N 1
ATOM 1629 C CA . GLN A 1 208 ? 0.208 -9.777 19.617 1.00 89.56 208 GLN A CA 1
ATOM 1630 C C . GLN A 1 208 ? 0.520 -10.531 20.921 1.00 89.56 208 GLN A C 1
ATOM 1632 O O . GLN A 1 208 ? 0.446 -9.952 22.009 1.00 89.56 208 GLN A O 1
ATOM 1637 N N . LYS A 1 209 ? 0.928 -11.805 20.830 1.00 89.88 209 LYS A N 1
ATOM 1638 C CA . LYS A 1 209 ? 1.334 -12.617 21.988 1.00 89.88 209 LYS A CA 1
ATOM 1639 C C . LYS A 1 209 ? 2.580 -12.048 22.672 1.00 89.88 209 LYS A C 1
ATOM 1641 O O . LYS A 1 209 ? 2.602 -11.940 23.899 1.00 89.88 209 LYS A O 1
ATOM 1646 N N . LYS A 1 210 ? 3.590 -11.638 21.897 1.00 88.00 210 LYS A N 1
ATOM 1647 C CA . LYS A 1 210 ? 4.821 -11.016 22.412 1.00 88.00 210 LYS A CA 1
ATOM 1648 C C . LYS A 1 210 ? 4.517 -9.728 23.181 1.00 88.00 210 LYS A C 1
ATOM 1650 O O . LYS A 1 210 ? 4.993 -9.562 24.303 1.00 88.00 210 LYS A O 1
ATOM 1655 N N . TYR A 1 211 ? 3.673 -8.859 22.628 1.00 83.06 211 TYR A N 1
ATOM 1656 C CA . TYR A 1 211 ? 3.308 -7.594 23.269 1.00 83.06 211 TYR A CA 1
ATOM 1657 C C . TYR A 1 211 ? 2.450 -7.789 24.515 1.00 83.06 211 TYR A C 1
ATOM 1659 O O . TYR A 1 211 ? 2.744 -7.189 25.550 1.00 83.06 211 TYR A O 1
ATOM 1667 N N . ARG A 1 212 ? 1.466 -8.694 24.468 1.00 83.19 212 ARG A N 1
ATOM 1668 C CA . ARG A 1 212 ? 0.648 -9.052 25.634 1.00 83.19 212 ARG A CA 1
ATOM 1669 C C . ARG A 1 212 ? 1.502 -9.541 26.807 1.00 83.19 212 ARG A C 1
ATOM 1671 O O . ARG A 1 212 ? 1.224 -9.171 27.944 1.00 83.19 212 ARG A O 1
ATOM 1678 N N . ASN A 1 213 ? 2.539 -10.332 26.533 1.00 82.19 213 ASN A N 1
ATOM 1679 C CA . ASN A 1 213 ? 3.437 -10.854 27.563 1.00 82.19 213 ASN A CA 1
ATOM 1680 C C . ASN A 1 213 ? 4.438 -9.808 28.072 1.00 82.19 213 ASN A C 1
ATOM 1682 O O . ASN A 1 213 ? 4.859 -9.879 29.220 1.00 82.19 213 ASN A O 1
ATOM 1686 N N . SER A 1 214 ? 4.807 -8.826 27.245 1.00 79.69 214 SER A N 1
ATOM 1687 C CA . SER A 1 214 ? 5.800 -7.810 27.615 1.00 79.69 214 SER A CA 1
ATOM 1688 C C . SER A 1 214 ? 5.316 -6.807 28.670 1.00 79.69 214 SER A C 1
ATOM 1690 O O . SER A 1 214 ? 6.133 -6.086 29.235 1.00 79.69 214 SER A O 1
ATOM 1692 N N . GLY A 1 215 ? 4.003 -6.720 28.925 1.00 68.69 215 GLY A N 1
ATOM 1693 C CA . GLY A 1 215 ? 3.413 -5.819 29.924 1.00 68.69 215 GLY A CA 1
ATOM 1694 C C . GLY A 1 215 ? 3.582 -4.320 29.638 1.00 68.69 215 GLY A C 1
ATOM 1695 O O . GLY A 1 215 ? 3.039 -3.502 30.383 1.00 68.69 215 GLY A O 1
ATOM 1696 N N . LYS A 1 216 ? 4.297 -3.957 28.566 1.00 67.25 216 LYS A N 1
ATOM 1697 C CA . LYS A 1 216 ? 4.537 -2.577 28.157 1.00 67.25 216 LYS A CA 1
ATOM 1698 C C . LYS A 1 216 ? 3.254 -1.993 27.555 1.00 67.25 216 LYS A C 1
ATOM 1700 O O . LYS A 1 216 ? 2.710 -2.588 26.622 1.00 67.25 216 LYS A O 1
ATOM 1705 N N . PRO A 1 217 ? 2.738 -0.872 28.089 1.00 57.94 217 PRO A N 1
ATOM 1706 C CA . PRO A 1 217 ? 1.717 -0.106 27.393 1.00 57.94 217 PRO A CA 1
ATOM 1707 C C . PRO A 1 217 ? 2.335 0.522 26.136 1.00 57.94 217 PRO A C 1
ATOM 1709 O O . PRO A 1 217 ? 3.480 0.972 26.177 1.00 57.94 217 PRO A O 1
ATOM 1712 N N . PHE A 1 218 ? 1.578 0.501 25.040 1.00 56.25 218 PHE A N 1
ATOM 1713 C CA . PHE A 1 218 ? 1.816 1.357 23.877 1.00 56.25 218 PHE A CA 1
ATOM 1714 C C . PHE A 1 218 ? 1.288 2.763 24.150 1.00 56.25 218 PHE A C 1
ATOM 1716 O O . PHE A 1 218 ? 0.201 2.862 24.776 1.00 56.25 218 PHE A O 1
#